Protein AF-A0A2U3Z545-F1 (afdb_monomer)

Organism: Leptonychotes weddellii (NCBI:txid9713)

Solvent-accessible surface area (backbone atoms only — not comparable to full-atom values): 13482 Å² total; per-residue (Å²): 144,85,80,91,81,86,82,81,81,75,95,79,59,74,74,65,52,58,67,65,60,62,60,38,39,64,56,67,71,56,41,69,75,54,50,91,41,61,67,72,79,42,71,45,77,52,63,46,79,41,74,38,61,70,37,89,92,64,88,41,71,42,34,42,41,58,55,50,51,31,44,69,79,24,61,88,38,61,77,50,29,51,54,43,51,49,57,73,78,39,51,61,67,54,31,37,53,25,37,46,52,90,70,80,58,96,84,62,74,87,84,48,51,63,60,64,62,66,58,52,48,41,53,52,52,46,50,27,64,56,35,79,84,58,49,66,69,60,54,43,52,50,37,34,47,51,14,51,49,29,34,53,51,54,54,60,70,66,56,66,70,67,72,62,66,65,71,62,59,74,74,62,68,74,68,71,77,77,77,83,89,81,85,91,85,88,80,88,81,88,80,87,81,87,85,80,88,82,88,84,83,83,84,82,90,78,89,81,90,131

pLDDT: mean 70.67, std 22.82, range [29.84, 96.94]

Nearest PDB structures (foldseek):
  8yzs-assembly2_B  TM=9.242E-01  e=3.872E-15  Homo sapiens
  7bv9-assembly1_A  TM=7.501E-01  e=2.479E-16  Homo sapiens
  8yzs-assembly3_C  TM=9.623E-01  e=7.288E-13  Homo sapiens
  8yzs-assembly4_D  TM=9.762E-01  e=1.358E-12  Homo sapiens
  4ix7-assembly1_B  TM=8.427E-01  e=7.059E-04  Drosophila melanogaster

Mean predicted aligned error: 17.72 Å

InterPro domains:
  IPR018379 BEN domain [PF10523] (81-138)
  IPR018379 BEN domain [PS51457] (57-154)
  IPR018379 BEN domain [SM01025] (79-154)
  IPR050457 Zinc finger and BTB domain-containing [PTHR46105] (6-153)

Structure (mmCIF, N/CA/C/O backbone):
data_AF-A0A2U3Z545-F1
#
_entry.id   AF-A0A2U3Z545-F1
#
loop_
_atom_site.group_PDB
_atom_site.id
_atom_site.type_symbol
_atom_site.label_atom_id
_atom_site.label_alt_id
_atom_site.label_comp_id
_atom_site.label_asym_id
_atom_site.label_entity_id
_atom_site.label_seq_id
_atom_site.pdbx_PDB_ins_code
_atom_site.Cartn_x
_atom_site.Cartn_y
_atom_site.Cartn_z
_atom_site.occupancy
_atom_site.B_iso_or_equiv
_atom_site.auth_seq_id
_atom_site.auth_comp_id
_atom_site.auth_asym_id
_atom_site.auth_atom_id
_atom_site.pdbx_PDB_model_num
ATOM 1 N N . LYS A 1 1 ? -15.310 -46.785 50.073 1.00 46.12 1 LYS A N 1
ATOM 2 C CA . LYS A 1 1 ? -14.343 -45.870 50.719 1.00 46.12 1 LYS A CA 1
ATOM 3 C C . LYS A 1 1 ? -13.028 -45.998 49.956 1.00 46.12 1 LYS A C 1
ATOM 5 O O . LYS A 1 1 ? -12.261 -46.899 50.251 1.00 46.12 1 LYS A O 1
ATOM 10 N N . VAL A 1 2 ? -12.853 -45.198 48.906 1.00 40.69 2 VAL A N 1
ATOM 11 C CA . VAL A 1 2 ? -11.572 -44.988 48.217 1.00 40.69 2 VAL A CA 1
ATOM 12 C C . VAL A 1 2 ? -11.509 -43.502 47.899 1.00 40.69 2 VAL A C 1
ATOM 14 O O . VAL A 1 2 ? -12.467 -42.928 47.384 1.00 40.69 2 VAL A O 1
ATOM 17 N N . GLU A 1 3 ? -10.439 -42.890 48.371 1.00 40.12 3 GLU A N 1
ATOM 18 C CA . GLU A 1 3 ? -10.209 -41.460 48.483 1.00 40.12 3 GLU A CA 1
ATOM 19 C C . GLU A 1 3 ? -9.101 -41.073 47.494 1.00 40.12 3 GLU A C 1
ATOM 21 O O . GLU A 1 3 ? -8.161 -41.840 47.302 1.00 40.12 3 GLU A O 1
ATOM 26 N N . ALA A 1 4 ? -9.247 -39.874 46.926 1.00 41.88 4 ALA A N 1
ATOM 27 C CA . ALA A 1 4 ? -8.233 -38.998 46.333 1.00 41.88 4 ALA A CA 1
ATOM 28 C C . ALA A 1 4 ? -7.475 -39.409 45.049 1.00 41.88 4 ALA A C 1
ATOM 30 O O . ALA A 1 4 ? -6.556 -40.221 45.068 1.00 41.88 4 ALA A O 1
ATOM 31 N N . LEU A 1 5 ? -7.706 -38.625 43.984 1.00 43.22 5 LEU A N 1
ATOM 32 C CA . LEU A 1 5 ? -6.647 -37.814 43.363 1.00 43.22 5 LEU A CA 1
ATOM 33 C C . LEU A 1 5 ? -7.270 -36.599 42.631 1.00 43.22 5 LEU A C 1
ATOM 35 O O . LEU A 1 5 ? -8.177 -36.797 41.823 1.00 43.22 5 LEU A O 1
ATOM 39 N N . PRO A 1 6 ? -6.845 -35.349 42.895 1.00 47.78 6 PRO A N 1
ATOM 40 C CA . PRO A 1 6 ? -7.279 -34.192 42.120 1.00 47.78 6 PRO A CA 1
ATOM 41 C C . PRO A 1 6 ? -6.449 -34.085 40.835 1.00 47.78 6 PRO A C 1
ATOM 43 O O . PRO A 1 6 ? -5.225 -33.968 40.877 1.00 47.78 6 PRO A O 1
ATOM 46 N N . GLU A 1 7 ? -7.126 -34.127 39.689 1.00 39.94 7 GLU A N 1
ATOM 47 C CA . GLU A 1 7 ? -6.520 -33.925 38.375 1.00 39.94 7 GLU A CA 1
ATOM 48 C C . GLU A 1 7 ? -5.989 -32.488 38.267 1.00 39.94 7 GLU A C 1
ATOM 50 O O . GLU A 1 7 ? -6.728 -31.508 38.391 1.00 39.94 7 GLU A O 1
ATOM 55 N N . GLN A 1 8 ? -4.671 -32.364 38.101 1.00 40.53 8 GLN A N 1
ATOM 56 C CA . GLN A 1 8 ? -4.006 -31.086 37.900 1.00 40.53 8 GLN A CA 1
ATOM 57 C C . GLN A 1 8 ? -4.488 -30.449 36.594 1.00 40.53 8 GLN A C 1
ATOM 59 O O . GLN A 1 8 ? -4.199 -30.928 35.499 1.00 40.53 8 GLN A O 1
ATOM 64 N N . VAL A 1 9 ? -5.190 -29.323 36.713 1.00 42.50 9 VAL A N 1
ATOM 65 C CA . VAL A 1 9 ? -5.543 -28.463 35.583 1.00 42.50 9 VAL A CA 1
ATOM 66 C C . VAL A 1 9 ? -4.262 -27.803 35.063 1.00 42.50 9 VAL A C 1
ATOM 68 O O . VAL A 1 9 ? -3.747 -26.856 35.659 1.00 42.50 9 VAL A O 1
ATOM 71 N N . ALA A 1 10 ? -3.735 -28.319 33.953 1.00 39.78 10 ALA A N 1
ATOM 72 C CA . ALA A 1 10 ? -2.617 -27.728 33.225 1.00 39.78 10 ALA A CA 1
ATOM 73 C C . ALA A 1 10 ? -2.959 -26.290 32.765 1.00 39.78 10 ALA A C 1
ATOM 75 O O . ALA A 1 10 ? -4.009 -26.075 32.148 1.00 39.78 10 ALA A O 1
ATOM 76 N N . PRO A 1 11 ? -2.101 -25.279 33.005 1.00 45.97 11 PRO A N 1
ATOM 77 C CA . PRO A 1 11 ? -2.342 -23.910 32.572 1.00 45.97 11 PRO A CA 1
ATOM 78 C C . PRO A 1 11 ? -1.762 -23.688 31.169 1.00 45.97 11 PRO A C 1
ATOM 80 O O . PRO A 1 11 ? -0.891 -22.849 30.972 1.00 45.97 11 PRO A O 1
ATOM 83 N N . GLU A 1 12 ? -2.244 -24.414 30.165 1.00 45.41 12 GLU A N 1
ATOM 84 C CA . GLU A 1 12 ? -1.790 -24.232 28.782 1.00 45.41 12 GLU A CA 1
ATOM 85 C C . GLU A 1 12 ? -2.979 -23.934 27.871 1.00 45.41 12 GLU A C 1
ATOM 87 O O . GLU A 1 12 ? -3.659 -24.839 27.409 1.00 45.41 12 GLU A O 1
ATOM 92 N N . SER A 1 13 ? -3.273 -22.647 27.635 1.00 48.72 13 SER A N 1
ATOM 93 C CA . SER A 1 13 ? -4.004 -22.190 26.424 1.00 48.72 13 SER A CA 1
ATOM 94 C C . SER A 1 13 ? -4.398 -20.710 26.422 1.00 48.72 13 SER A C 1
ATOM 96 O O . SER A 1 13 ? -4.753 -20.190 25.366 1.00 48.72 13 SER A O 1
ATOM 98 N N . ARG A 1 14 ? -4.312 -19.969 27.537 1.00 48.75 14 ARG A N 1
ATOM 99 C CA . ARG A 1 14 ? -4.784 -18.564 27.558 1.00 48.75 14 ARG A CA 1
ATOM 100 C C . ARG A 1 14 ? -3.974 -17.605 26.674 1.00 48.75 14 ARG A C 1
ATOM 102 O O . ARG A 1 14 ? -4.524 -16.613 26.204 1.00 48.75 14 ARG A O 1
ATOM 109 N N . ASN A 1 15 ? -2.708 -17.912 26.386 1.00 45.72 15 ASN A N 1
ATOM 110 C CA . ASN A 1 15 ? -1.851 -17.027 25.586 1.00 45.72 15 ASN A CA 1
ATOM 111 C C . ASN A 1 15 ? -2.061 -17.146 24.070 1.00 45.72 15 ASN A C 1
ATOM 113 O O . ASN A 1 15 ? -1.813 -16.190 23.342 1.00 45.72 15 ASN A O 1
ATOM 117 N N . ARG A 1 16 ? -2.547 -18.291 23.575 1.00 45.12 16 ARG A N 1
ATOM 118 C CA . ARG A 1 16 ? -2.755 -18.498 22.130 1.00 45.12 16 ARG A CA 1
ATOM 119 C C . ARG A 1 16 ? -4.092 -17.935 21.645 1.00 45.12 16 ARG A C 1
ATOM 121 O O . ARG A 1 16 ? -4.220 -17.574 20.480 1.00 45.12 16 ARG A O 1
ATOM 128 N N . ILE A 1 17 ? -5.065 -17.838 22.550 1.00 45.09 17 ILE A N 1
ATOM 129 C CA . ILE A 1 17 ? -6.406 -17.310 22.277 1.00 45.09 17 ILE A CA 1
ATOM 130 C C . ILE A 1 17 ? -6.371 -15.777 22.192 1.00 45.09 17 ILE A C 1
ATOM 132 O O . ILE A 1 17 ? -6.934 -15.222 21.254 1.00 45.09 17 ILE A O 1
ATOM 136 N N . ARG A 1 18 ? -5.611 -15.097 23.067 1.00 46.69 18 ARG A N 1
ATOM 137 C CA . ARG A 1 18 ? -5.457 -13.629 23.019 1.00 46.69 18 ARG A CA 1
ATOM 138 C C . ARG A 1 18 ? -4.869 -13.118 21.700 1.00 46.69 18 ARG A C 1
ATOM 140 O O . ARG A 1 18 ? -5.337 -12.115 21.193 1.00 46.69 18 ARG A O 1
ATOM 147 N N . VAL A 1 19 ? -3.905 -13.828 21.110 1.00 50.03 19 VAL A N 1
ATOM 148 C CA . VAL A 1 19 ? -3.283 -13.426 19.829 1.00 50.03 19 VAL A CA 1
ATOM 149 C C . VAL A 1 19 ? -4.215 -13.652 18.632 1.00 50.03 19 VAL A C 1
ATOM 151 O O . VAL A 1 19 ? -4.118 -12.955 17.629 1.00 50.03 19 VAL A O 1
ATOM 154 N N . ARG A 1 20 ? -5.124 -14.632 18.714 1.00 46.12 20 ARG A N 1
ATOM 155 C CA . ARG A 1 20 ? -6.048 -14.971 17.619 1.00 46.12 20 ARG A CA 1
ATOM 156 C C . ARG A 1 20 ? -7.302 -14.098 17.583 1.00 46.12 20 ARG A C 1
ATOM 158 O O . ARG A 1 20 ? -7.872 -13.928 16.512 1.00 46.12 20 ARG A O 1
ATOM 165 N N . GLN A 1 21 ? -7.712 -13.571 18.734 1.00 48.56 21 GLN A N 1
ATOM 166 C CA . GLN A 1 21 ? -8.858 -12.668 18.874 1.00 48.56 21 GLN A CA 1
ATOM 167 C C . GLN A 1 21 ? -8.513 -11.223 18.446 1.00 48.56 21 GLN A C 1
ATOM 169 O O . GLN A 1 21 ? -9.394 -10.462 18.068 1.00 48.56 21 GLN A O 1
ATOM 174 N N . ASP A 1 22 ? -7.219 -10.887 18.395 1.00 55.44 22 ASP A N 1
ATOM 175 C CA . ASP A 1 22 ? -6.644 -9.566 18.075 1.00 55.44 22 ASP A CA 1
ATOM 176 C C . ASP A 1 22 ? -6.628 -9.223 16.568 1.00 55.44 22 ASP A C 1
ATOM 178 O O . ASP A 1 22 ? -5.801 -8.456 16.084 1.00 55.44 22 ASP A O 1
ATOM 182 N N . LEU A 1 23 ? -7.503 -9.854 15.783 1.00 59.94 23 LEU A N 1
ATOM 183 C CA . LEU A 1 23 ? -7.658 -9.578 14.351 1.00 59.94 23 LEU A CA 1
ATOM 184 C C . LEU A 1 23 ? -9.082 -9.109 14.001 1.00 59.94 23 LEU A C 1
ATOM 186 O O . LEU A 1 23 ? -9.433 -8.953 12.830 1.00 59.94 23 LEU A O 1
ATOM 190 N N . ALA A 1 24 ? -9.929 -8.910 15.010 1.00 61.59 24 ALA A N 1
ATOM 191 C CA . ALA A 1 24 ? -11.289 -8.452 14.802 1.00 61.59 24 ALA A CA 1
ATOM 192 C C . ALA A 1 24 ? -11.363 -6.932 14.618 1.00 61.59 24 ALA A C 1
ATOM 194 O O . ALA A 1 24 ? -12.223 -6.487 13.876 1.00 61.59 24 ALA A O 1
ATOM 195 N N . SER A 1 25 ? -10.436 -6.137 15.151 1.00 73.38 25 SER A N 1
ATOM 196 C CA . SER A 1 25 ? -10.348 -4.679 14.955 1.00 73.38 25 SER A CA 1
ATOM 197 C C . SER A 1 25 ? -8.907 -4.196 15.156 1.00 73.38 25 SER A C 1
ATOM 199 O O . SER A 1 25 ? -8.052 -4.945 15.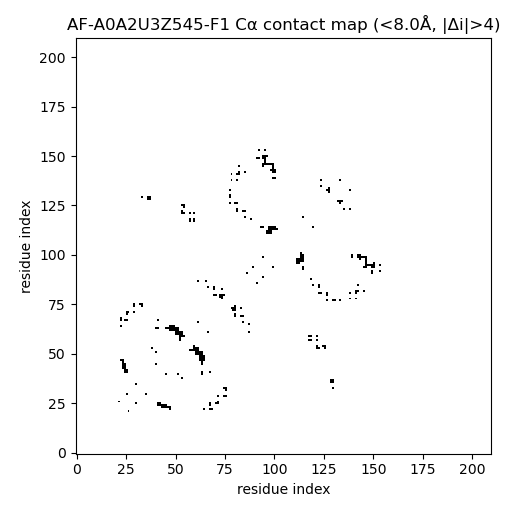633 1.00 73.38 25 SER A O 1
ATOM 201 N N . LEU A 1 26 ? -8.596 -2.960 14.749 1.00 77.69 26 LEU A N 1
ATOM 202 C CA . LEU A 1 26 ? -7.278 -2.383 15.032 1.00 77.69 26 LEU A CA 1
ATOM 203 C C . LEU A 1 26 ? -7.070 -2.205 16.551 1.00 77.69 26 LEU A C 1
ATOM 205 O O . LEU A 1 26 ? -7.988 -1.751 17.234 1.00 77.69 26 LEU A O 1
ATOM 209 N N . PRO A 1 27 ? -5.862 -2.469 17.089 1.00 81.88 27 PRO A N 1
ATOM 210 C CA . PRO A 1 27 ? -5.579 -2.247 18.505 1.00 81.88 27 PRO A CA 1
ATOM 211 C C . PRO A 1 27 ? -5.847 -0.796 18.926 1.00 81.88 27 PRO A C 1
ATOM 213 O O . PRO A 1 27 ? -5.382 0.134 18.264 1.00 81.88 27 PRO A O 1
ATOM 216 N N . ALA A 1 28 ? -6.531 -0.592 20.056 1.00 81.69 28 ALA A N 1
ATOM 217 C CA . ALA A 1 28 ? -6.919 0.739 20.544 1.00 81.69 28 ALA A CA 1
ATOM 218 C C . ALA A 1 28 ? -5.726 1.698 20.719 1.00 81.69 28 ALA A C 1
ATOM 220 O O . ALA A 1 28 ? -5.821 2.879 20.394 1.00 81.69 28 ALA A O 1
ATOM 221 N N . GLU A 1 29 ? -4.574 1.181 21.152 1.00 83.62 29 GLU A N 1
ATOM 222 C CA . GLU A 1 29 ? -3.333 1.957 21.270 1.00 83.62 29 GLU A CA 1
ATOM 223 C C . GLU A 1 29 ? -2.865 2.494 19.910 1.00 83.62 29 GLU A C 1
ATOM 225 O O . GLU A 1 29 ? -2.475 3.652 19.769 1.00 83.62 29 GLU A O 1
ATOM 230 N N . LEU A 1 30 ? -2.967 1.662 18.872 1.00 83.62 30 LEU A N 1
ATOM 231 C CA . LEU A 1 30 ? -2.619 2.057 17.517 1.00 83.62 30 LEU A CA 1
ATOM 232 C C . LEU A 1 30 ? -3.640 3.061 16.966 1.00 83.62 30 LEU A C 1
ATOM 234 O O . LEU A 1 30 ? -3.237 4.042 16.345 1.00 83.62 30 LEU A O 1
ATOM 238 N N . ILE A 1 31 ? -4.933 2.865 17.246 1.00 85.38 31 ILE A N 1
ATOM 239 C CA . ILE A 1 31 ? -6.002 3.813 16.896 1.00 85.38 31 ILE A CA 1
ATOM 240 C C . ILE A 1 31 ? -5.739 5.184 17.529 1.00 85.38 31 ILE A C 1
ATOM 242 O O . ILE A 1 31 ? -5.813 6.187 16.827 1.00 85.38 31 ILE A O 1
ATOM 246 N N . ASN A 1 32 ? -5.357 5.252 18.805 1.00 85.81 32 ASN A N 1
ATOM 247 C CA . ASN A 1 32 ? -5.049 6.520 19.475 1.00 85.81 32 ASN A CA 1
ATOM 248 C C . ASN A 1 32 ? -3.869 7.258 18.822 1.00 85.81 32 ASN A C 1
ATOM 250 O O . ASN A 1 32 ? -3.889 8.481 18.700 1.00 85.81 32 ASN A O 1
ATOM 254 N N . GLN A 1 33 ? -2.854 6.526 18.358 1.00 84.56 33 GLN A N 1
ATOM 255 C CA . GLN A 1 33 ? -1.670 7.115 17.725 1.00 84.56 33 GLN A CA 1
ATOM 256 C C . GLN A 1 33 ? -1.905 7.521 16.261 1.00 84.56 33 GLN A C 1
ATOM 258 O O . GLN A 1 33 ? -1.365 8.523 15.779 1.00 84.56 33 GLN A O 1
ATOM 263 N N . ILE A 1 34 ? -2.680 6.734 15.513 1.00 84.44 34 ILE A N 1
ATOM 264 C CA . ILE A 1 34 ? -2.948 6.995 14.093 1.00 84.44 34 ILE A CA 1
ATOM 265 C C . ILE A 1 34 ? -4.206 7.847 13.882 1.00 84.44 34 ILE A C 1
ATOM 267 O O . ILE A 1 34 ? -4.334 8.447 12.820 1.00 84.44 34 ILE A O 1
ATOM 271 N N . GLY A 1 35 ? -5.111 7.927 14.854 1.00 82.81 35 GLY A N 1
ATOM 272 C CA . GLY A 1 35 ? -6.431 8.541 14.729 1.00 82.81 35 GLY A CA 1
ATOM 273 C C . GLY A 1 35 ? -7.313 7.870 13.668 1.00 82.81 35 GLY A C 1
ATOM 274 O O . GLY A 1 35 ? -7.127 6.705 13.313 1.00 82.81 35 GLY A O 1
ATOM 275 N N . ASN A 1 36 ? -8.231 8.646 13.087 1.00 83.00 36 ASN A N 1
ATOM 276 C CA . ASN A 1 36 ? -9.161 8.217 12.029 1.00 83.00 36 ASN A CA 1
ATOM 277 C C . ASN A 1 36 ? -8.535 8.216 10.618 1.00 83.00 36 ASN A C 1
ATOM 279 O O . ASN A 1 36 ? -9.193 8.533 9.632 1.00 83.00 36 ASN A O 1
ATOM 283 N N . ARG A 1 37 ? -7.233 7.920 10.516 1.00 84.19 37 ARG A N 1
ATOM 284 C CA . ARG A 1 37 ? -6.471 7.975 9.253 1.00 84.19 37 ARG A CA 1
ATOM 285 C C . ARG A 1 37 ? -6.425 6.648 8.491 1.00 84.19 37 ARG A C 1
ATOM 287 O O . ARG A 1 37 ? -5.759 6.553 7.461 1.00 84.19 37 ARG A O 1
ATOM 294 N N . CYS A 1 38 ? -7.077 5.611 9.008 1.00 86.44 38 CYS A N 1
ATOM 295 C CA . CYS A 1 38 ? -7.167 4.310 8.356 1.00 86.44 38 CYS A CA 1
ATOM 296 C C . CYS A 1 38 ? -8.512 4.120 7.655 1.00 86.44 38 CYS A C 1
ATOM 298 O O . CYS A 1 38 ? -9.436 4.914 7.814 1.00 86.44 38 CYS A O 1
ATOM 300 N N . HIS A 1 39 ? -8.619 3.040 6.880 1.00 87.50 39 HIS A N 1
ATOM 301 C CA . HIS A 1 39 ? -9.882 2.645 6.271 1.00 87.50 39 HIS A CA 1
ATOM 302 C C . HIS A 1 39 ? -10.967 2.466 7.356 1.00 87.50 39 HIS A C 1
ATOM 304 O O . HIS A 1 39 ? -10.722 1.738 8.321 1.00 87.50 39 HIS A O 1
ATOM 310 N N . PRO A 1 40 ? -12.167 3.059 7.205 1.00 86.56 40 PRO A N 1
ATOM 311 C CA . PRO A 1 40 ? -13.181 3.110 8.264 1.00 86.56 40 PRO A CA 1
ATOM 312 C C . PRO A 1 40 ? -13.602 1.720 8.762 1.00 86.56 40 PRO A C 1
ATOM 314 O O . PRO A 1 40 ? -13.686 1.490 9.961 1.00 86.56 40 PRO A O 1
ATOM 317 N N . LYS A 1 41 ? -13.725 0.741 7.854 1.00 85.06 41 LYS A N 1
ATOM 318 C CA . LYS A 1 41 ? -14.051 -0.662 8.191 1.00 85.06 41 LYS A CA 1
ATOM 319 C C . LYS A 1 41 ? -13.006 -1.412 9.045 1.00 85.06 41 LYS A C 1
ATOM 321 O O . LYS A 1 41 ? -13.177 -2.597 9.325 1.00 85.06 41 LYS A O 1
ATOM 326 N N . LEU A 1 42 ? -11.897 -0.769 9.415 1.00 85.44 42 LEU A N 1
ATOM 327 C CA . LEU A 1 42 ? -10.906 -1.340 10.332 1.00 85.44 42 LEU A CA 1
ATOM 328 C C . LEU A 1 42 ? -11.170 -0.998 11.805 1.00 85.44 42 LEU A C 1
ATOM 330 O O . LEU A 1 42 ? -10.535 -1.602 12.672 1.00 85.44 42 LEU A O 1
ATOM 334 N N . TYR A 1 43 ? -12.062 -0.043 12.084 1.00 84.44 43 TYR A N 1
ATOM 335 C CA . TYR A 1 43 ? -12.430 0.338 13.451 1.00 84.44 43 TYR A CA 1
ATOM 336 C C . TYR A 1 43 ? -13.526 -0.568 14.024 1.00 84.44 43 TYR A C 1
ATOM 338 O O . TYR A 1 43 ? -13.466 -0.920 15.198 1.00 84.44 43 TYR A O 1
ATOM 346 N N . ASP A 1 44 ? -14.472 -0.996 13.190 1.00 84.44 44 ASP A N 1
ATOM 347 C CA . ASP A 1 44 ? -15.537 -1.926 13.573 1.00 84.44 44 ASP A CA 1
ATOM 348 C C . ASP A 1 44 ? -15.074 -3.382 13.517 1.00 84.44 44 ASP A C 1
ATOM 350 O O . ASP A 1 44 ? -14.245 -3.728 12.673 1.00 84.44 44 ASP A O 1
ATOM 354 N N . GLU A 1 45 ? -15.635 -4.254 14.362 1.00 80.81 45 GLU A N 1
ATOM 355 C CA . GLU A 1 45 ? -15.437 -5.700 14.225 1.00 80.81 45 GLU A CA 1
ATOM 356 C C . GLU A 1 45 ? -16.088 -6.225 12.939 1.00 80.81 45 GLU A C 1
ATOM 358 O O . GLU A 1 45 ? -17.249 -5.945 12.647 1.00 80.81 45 GLU A O 1
ATOM 363 N N . GLY A 1 46 ? -15.335 -6.996 12.153 1.00 83.12 46 GLY A N 1
ATOM 364 C CA . GLY A 1 46 ? -15.797 -7.509 10.862 1.00 83.12 46 GLY A CA 1
ATOM 365 C C . GLY A 1 46 ? -15.051 -8.763 10.424 1.00 83.12 46 GLY A C 1
ATOM 366 O O . GLY A 1 46 ? -13.974 -9.070 10.945 1.00 83.12 46 GLY A O 1
ATOM 367 N N . ASP A 1 47 ? -15.610 -9.480 9.446 1.00 88.12 47 ASP A N 1
ATOM 368 C CA . ASP A 1 47 ? -15.036 -10.732 8.944 1.00 88.12 47 ASP A CA 1
ATOM 369 C C . ASP A 1 47 ? -13.614 -10.499 8.389 1.00 88.12 47 ASP A C 1
ATOM 371 O O . ASP A 1 47 ? -13.429 -9.664 7.498 1.00 88.12 47 ASP A O 1
ATOM 375 N N . PRO A 1 48 ? -12.582 -11.221 8.871 1.00 88.69 48 PRO A N 1
ATOM 376 C CA . PRO A 1 48 ? -11.223 -11.110 8.339 1.00 88.69 48 PRO A CA 1
ATOM 377 C C . PRO A 1 48 ? -11.132 -11.373 6.828 1.00 88.69 48 PRO A C 1
ATOM 379 O O . PRO A 1 48 ? -10.221 -10.847 6.178 1.00 88.69 48 PRO A O 1
ATOM 382 N N . SER A 1 49 ? -12.056 -12.162 6.270 1.00 90.56 49 SER A N 1
ATOM 383 C CA . SER A 1 49 ? -12.083 -12.512 4.844 1.00 90.56 49 SER A CA 1
ATOM 384 C C . SER A 1 49 ? -12.786 -11.468 3.971 1.00 90.56 49 SER A C 1
ATOM 386 O O . SER A 1 49 ? -12.714 -11.558 2.741 1.00 90.56 49 SER A O 1
ATOM 388 N N . GLU A 1 50 ? -13.427 -10.463 4.575 1.00 92.75 50 GLU A N 1
ATOM 389 C CA . GLU A 1 50 ? -14.138 -9.410 3.856 1.00 92.75 50 GLU A CA 1
ATOM 390 C C . GLU A 1 50 ? -13.188 -8.684 2.895 1.00 92.75 50 GLU A C 1
ATOM 392 O O . GLU A 1 50 ? -12.110 -8.219 3.279 1.00 92.75 50 GLU A O 1
ATOM 397 N N . LYS A 1 51 ? -13.582 -8.576 1.622 1.00 93.88 51 LYS A N 1
ATOM 398 C CA . LYS A 1 51 ? -12.834 -7.815 0.618 1.00 93.88 51 LYS A CA 1
ATOM 399 C C . LYS A 1 51 ? -13.204 -6.342 0.721 1.00 93.88 51 LYS A C 1
ATOM 401 O O . LYS A 1 51 ? -14.304 -5.942 0.351 1.00 93.88 51 LYS A O 1
ATOM 406 N N . LEU A 1 52 ? -12.257 -5.544 1.191 1.00 93.75 52 LEU A N 1
ATOM 407 C CA . LEU A 1 52 ? -12.368 -4.099 1.296 1.00 93.75 52 LEU A CA 1
ATOM 408 C C . LEU A 1 52 ? -11.784 -3.449 0.050 1.00 93.75 52 LEU A C 1
ATOM 410 O O . LEU A 1 52 ? -10.722 -3.849 -0.428 1.00 93.75 52 LEU A O 1
ATOM 414 N N . GLU A 1 53 ? -12.455 -2.428 -0.464 1.00 94.69 53 GLU A N 1
ATOM 415 C CA . GLU A 1 53 ? -11.861 -1.569 -1.477 1.00 94.69 53 GLU A CA 1
ATOM 416 C C . GLU A 1 53 ? -10.840 -0.650 -0.795 1.00 94.69 53 GLU A C 1
ATOM 418 O O . GLU A 1 53 ? -11.194 0.111 0.099 1.00 94.69 53 GLU A O 1
ATOM 423 N N . LEU A 1 54 ? -9.563 -0.730 -1.181 1.00 93.69 54 LEU A N 1
ATOM 424 C CA . LEU A 1 54 ? -8.488 0.013 -0.512 1.00 93.69 54 LEU A CA 1
ATOM 425 C C . LEU A 1 54 ? -8.745 1.526 -0.547 1.00 93.69 54 LEU A C 1
ATOM 427 O O . LEU A 1 54 ? -8.506 2.227 0.436 1.00 93.69 54 LEU A O 1
ATOM 431 N N . VAL A 1 55 ? -9.219 2.013 -1.693 1.00 91.88 55 VAL A N 1
ATOM 432 C CA . VAL A 1 55 ? -9.627 3.398 -1.918 1.00 91.88 55 VAL A CA 1
ATOM 433 C C . VAL A 1 55 ? -10.915 3.369 -2.725 1.00 91.88 55 VAL A C 1
ATOM 435 O O . VAL A 1 55 ? -10.936 2.788 -3.810 1.00 91.88 55 VAL A O 1
ATOM 438 N N . THR A 1 56 ? -11.959 4.015 -2.216 1.00 88.62 56 THR A N 1
ATOM 439 C CA . THR A 1 56 ? -13.273 4.098 -2.865 1.00 88.62 56 THR A CA 1
ATOM 440 C C . THR A 1 56 ? -13.161 4.576 -4.316 1.00 88.62 56 THR A C 1
ATOM 442 O O . THR A 1 56 ? -12.601 5.644 -4.568 1.00 88.62 56 THR A O 1
ATOM 445 N N . GLY A 1 57 ? -13.703 3.807 -5.262 1.00 87.88 57 GLY A N 1
ATOM 446 C CA . GLY A 1 57 ? -13.721 4.129 -6.693 1.00 87.88 57 GLY A CA 1
ATOM 447 C C . GLY A 1 57 ? -12.485 3.683 -7.487 1.00 87.88 57 GLY A C 1
ATOM 448 O O . GLY A 1 57 ? -12.372 4.011 -8.667 1.00 87.88 57 GLY A O 1
ATOM 449 N N . THR A 1 58 ? -11.559 2.931 -6.886 1.00 89.06 58 THR A N 1
ATOM 450 C CA . THR A 1 58 ? -10.369 2.399 -7.581 1.00 89.06 58 THR A CA 1
ATOM 451 C C . THR A 1 58 ? -10.529 0.952 -8.049 1.00 89.06 58 THR A C 1
ATOM 453 O O . THR A 1 58 ? -9.740 0.495 -8.880 1.00 89.06 58 THR A O 1
ATOM 456 N N . ASN A 1 59 ? -11.542 0.228 -7.557 1.00 92.06 59 ASN A N 1
ATOM 457 C CA . ASN A 1 59 ? -11.755 -1.206 -7.778 1.00 92.06 59 ASN A CA 1
ATOM 458 C C . ASN A 1 59 ? -10.528 -2.065 -7.403 1.00 92.06 59 ASN A C 1
ATOM 460 O O . ASN A 1 59 ? -10.276 -3.112 -8.004 1.00 92.06 59 ASN A O 1
ATOM 464 N N . VAL A 1 60 ? -9.731 -1.604 -6.433 1.00 94.69 60 VAL A N 1
ATOM 465 C CA . VAL A 1 60 ? -8.571 -2.323 -5.892 1.00 94.69 60 VAL A CA 1
ATOM 466 C C . VAL A 1 60 ? -8.960 -2.901 -4.541 1.00 94.69 60 VAL A C 1
ATOM 468 O O . VAL A 1 60 ? -9.197 -2.158 -3.592 1.00 94.69 60 VAL A O 1
ATOM 471 N N . TYR A 1 61 ? -9.011 -4.228 -4.449 1.00 94.81 61 TYR A N 1
ATOM 472 C CA . TYR A 1 61 ? -9.509 -4.922 -3.264 1.00 94.81 61 TYR A CA 1
ATOM 473 C C . TYR A 1 61 ? -8.388 -5.574 -2.460 1.00 94.81 61 TYR A C 1
ATOM 475 O O . TYR A 1 61 ? -7.491 -6.199 -3.020 1.00 94.81 61 TYR A O 1
ATOM 483 N N . ILE A 1 62 ? -8.487 -5.482 -1.139 1.00 95.19 62 ILE A N 1
ATOM 484 C CA . ILE A 1 62 ? -7.619 -6.143 -0.165 1.00 95.19 62 ILE A CA 1
ATOM 485 C C . ILE A 1 62 ? -8.493 -6.771 0.918 1.00 95.19 62 ILE A C 1
ATOM 487 O O . ILE A 1 62 ? -9.533 -6.222 1.273 1.00 95.19 62 ILE A O 1
ATOM 491 N N . THR A 1 63 ? -8.110 -7.930 1.449 1.00 94.88 63 THR A N 1
ATOM 492 C CA . THR A 1 63 ? -8.879 -8.503 2.564 1.00 94.88 63 THR A CA 1
ATOM 493 C C . THR A 1 63 ? -8.703 -7.664 3.826 1.00 94.88 63 THR A C 1
ATOM 495 O O . THR A 1 63 ? -7.630 -7.097 4.069 1.00 94.88 63 THR A O 1
ATOM 498 N N . ARG A 1 64 ? -9.742 -7.616 4.660 1.00 92.56 64 ARG A N 1
ATOM 499 C CA . ARG A 1 64 ? -9.726 -6.930 5.952 1.00 92.56 64 ARG A CA 1
ATOM 500 C C . ARG A 1 64 ? -8.539 -7.378 6.803 1.00 92.56 64 ARG A C 1
ATOM 502 O O . ARG A 1 64 ? -7.777 -6.538 7.284 1.00 92.56 64 A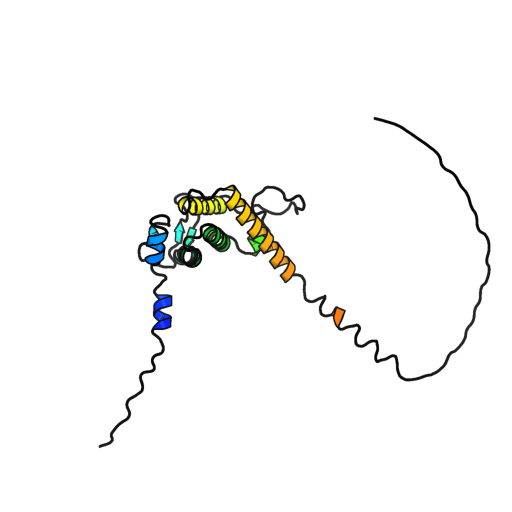RG A O 1
ATOM 509 N N . ALA A 1 65 ? -8.304 -8.689 6.881 1.00 92.19 65 ALA A N 1
ATOM 510 C CA . ALA A 1 65 ? -7.159 -9.251 7.590 1.00 92.19 65 ALA A CA 1
ATOM 511 C C . ALA A 1 65 ? -5.810 -8.791 7.021 1.00 92.19 65 ALA A C 1
ATOM 513 O O . ALA A 1 65 ? -4.914 -8.453 7.792 1.00 92.19 65 ALA A O 1
ATOM 514 N N . GLN A 1 66 ? -5.625 -8.765 5.695 1.00 94.56 66 GLN A N 1
ATOM 515 C CA . GLN A 1 66 ? -4.371 -8.294 5.088 1.00 94.56 66 GLN A CA 1
ATOM 516 C C . GLN A 1 66 ? -4.120 -6.814 5.385 1.00 94.56 66 GLN A C 1
ATOM 518 O O . GLN A 1 66 ? -3.004 -6.439 5.755 1.00 94.56 66 GLN A O 1
ATOM 523 N N . LEU A 1 67 ? -5.150 -5.976 5.250 1.00 94.06 67 LEU A N 1
ATOM 524 C CA . LEU A 1 67 ? -5.028 -4.538 5.464 1.00 94.06 67 LEU A CA 1
ATOM 525 C C . LEU A 1 67 ? -4.716 -4.214 6.928 1.00 94.06 67 LEU A C 1
ATOM 527 O O . LEU A 1 67 ? -3.793 -3.456 7.223 1.00 94.06 67 LEU A O 1
ATOM 531 N N . MET A 1 68 ? -5.435 -4.834 7.854 1.00 92.38 68 MET A N 1
ATOM 532 C CA . MET A 1 68 ? -5.192 -4.672 9.281 1.00 92.38 68 MET A CA 1
ATOM 533 C C . MET A 1 68 ? -3.820 -5.217 9.684 1.00 92.38 68 MET A C 1
ATOM 535 O O . MET A 1 68 ? -3.078 -4.525 10.380 1.00 92.38 68 MET A O 1
ATOM 539 N N . ASN A 1 69 ? -3.408 -6.377 9.155 1.00 92.88 69 ASN A N 1
ATOM 540 C CA . ASN A 1 69 ? -2.047 -6.868 9.345 1.00 92.88 69 ASN A CA 1
ATOM 541 C C . ASN A 1 69 ? -1.027 -5.817 8.922 1.00 92.88 69 ASN A C 1
ATOM 543 O O . ASN A 1 69 ? -0.104 -5.570 9.696 1.00 92.88 69 ASN A O 1
ATOM 547 N N . CYS A 1 70 ? -1.202 -5.172 7.757 1.00 94.81 70 CYS A N 1
ATOM 548 C CA . CYS A 1 70 ? -0.319 -4.110 7.262 1.00 94.81 70 CYS A CA 1
ATOM 549 C C . CYS A 1 70 ? -0.167 -2.956 8.259 1.00 94.81 70 CYS A C 1
ATOM 551 O O . CYS A 1 70 ? 0.966 -2.521 8.490 1.00 94.81 70 CYS A O 1
ATOM 553 N N . HIS A 1 71 ? -1.259 -2.522 8.890 1.00 92.81 71 HIS A N 1
ATOM 554 C CA . HIS A 1 71 ? -1.238 -1.488 9.929 1.00 92.81 71 HIS A CA 1
ATOM 555 C C . HIS A 1 71 ? -0.555 -1.945 11.207 1.00 92.81 71 HIS A C 1
ATOM 557 O O . HIS A 1 71 ? 0.333 -1.245 11.683 1.00 92.81 71 HIS A O 1
ATOM 563 N N . VAL A 1 72 ? -0.873 -3.137 11.714 1.00 90.81 72 VAL A N 1
ATOM 564 C CA . VAL A 1 72 ? -0.358 -3.626 13.005 1.00 90.81 72 VAL A CA 1
ATOM 565 C C . VAL A 1 72 ? 1.171 -3.633 13.050 1.00 90.81 72 VAL A C 1
ATOM 567 O O . VAL A 1 72 ? 1.771 -3.101 13.976 1.00 90.81 72 VAL A O 1
ATOM 570 N N . SER A 1 73 ? 1.840 -4.157 12.021 1.00 91.50 73 SER A N 1
ATOM 571 C CA . SER A 1 73 ? 3.321 -4.141 11.990 1.00 91.50 73 SER A CA 1
ATOM 572 C C . SER A 1 73 ? 3.931 -2.855 11.413 1.00 91.50 73 SER A C 1
ATOM 574 O O . SER A 1 73 ? 5.128 -2.614 11.604 1.00 91.50 73 SER A O 1
ATOM 576 N N . ALA A 1 74 ? 3.153 -1.996 10.744 1.00 93.06 74 ALA A N 1
ATOM 577 C CA . ALA A 1 74 ? 3.632 -0.661 10.384 1.00 93.06 74 ALA A CA 1
ATOM 578 C C . ALA A 1 74 ? 3.656 0.267 11.608 1.00 93.06 74 ALA A C 1
ATOM 580 O O . ALA A 1 74 ? 4.651 0.968 11.827 1.00 93.06 74 ALA A O 1
ATOM 581 N N . GLY A 1 75 ? 2.602 0.234 12.421 1.00 89.94 75 GLY A N 1
ATOM 582 C CA . GLY A 1 75 ? 2.357 1.207 13.472 1.00 89.94 75 GLY A CA 1
ATOM 583 C C . GLY A 1 75 ? 2.113 2.596 12.875 1.00 89.94 75 GLY A C 1
ATOM 584 O O . GLY A 1 75 ? 1.466 2.747 11.843 1.00 89.94 75 GLY A O 1
ATOM 585 N N . THR A 1 76 ? 2.747 3.615 13.450 1.00 90.69 76 THR A N 1
ATOM 586 C CA . THR A 1 76 ? 2.764 4.996 12.926 1.00 90.69 76 THR A CA 1
ATOM 587 C C . THR A 1 76 ? 3.734 5.202 11.748 1.00 90.69 76 THR A C 1
ATOM 589 O O . THR A 1 76 ? 3.838 6.295 11.186 1.00 90.69 76 THR A O 1
ATOM 592 N N . ARG A 1 77 ? 4.473 4.160 11.336 1.00 93.69 77 ARG A N 1
ATOM 593 C CA . ARG A 1 77 ? 5.555 4.261 10.342 1.00 93.69 77 ARG A CA 1
ATOM 594 C C . ARG A 1 77 ? 5.026 4.101 8.914 1.00 93.69 77 ARG A C 1
ATOM 596 O O . ARG A 1 77 ? 5.031 3.006 8.348 1.00 93.69 77 ARG A O 1
ATOM 603 N N . HIS A 1 78 ? 4.675 5.217 8.279 1.00 94.19 78 HIS A N 1
ATOM 604 C CA . HIS A 1 78 ? 4.142 5.260 6.907 1.00 94.19 78 HIS A CA 1
ATOM 605 C C . HIS A 1 78 ? 5.052 4.596 5.845 1.00 94.19 78 HIS A C 1
ATOM 607 O O . HIS A 1 78 ? 4.558 3.935 4.932 1.00 94.19 78 HIS A O 1
ATOM 613 N N . LYS A 1 79 ? 6.388 4.663 5.985 1.00 96.00 79 LYS A N 1
ATOM 614 C CA . LYS A 1 79 ? 7.328 3.982 5.061 1.00 96.00 79 LYS A CA 1
ATOM 615 C C . LYS A 1 79 ? 7.281 2.454 5.162 1.00 96.00 79 LYS A C 1
ATOM 617 O O . LYS A 1 79 ? 7.608 1.762 4.199 1.00 96.00 79 LYS A O 1
ATOM 622 N N . VAL A 1 80 ? 6.932 1.914 6.330 1.00 96.12 80 VAL A N 1
ATOM 623 C CA . VAL A 1 80 ? 6.733 0.469 6.516 1.00 96.12 80 VAL A CA 1
ATOM 624 C C . VAL A 1 80 ? 5.378 0.074 5.940 1.00 96.12 80 VAL A C 1
ATOM 626 O O . VAL A 1 80 ? 5.310 -0.907 5.204 1.00 96.12 80 VAL A O 1
ATOM 629 N N . LEU A 1 81 ? 4.338 0.875 6.194 1.00 96.06 81 LEU A N 1
ATOM 630 C CA . LEU A 1 81 ? 2.996 0.660 5.651 1.00 96.06 81 LEU A CA 1
ATOM 631 C C . LEU A 1 81 ? 3.019 0.506 4.124 1.00 96.06 81 LEU A C 1
ATOM 633 O O . LEU A 1 81 ? 2.521 -0.494 3.612 1.00 96.06 81 LEU A O 1
ATOM 637 N N . LEU A 1 82 ? 3.687 1.422 3.410 1.00 96.94 82 LEU A N 1
ATOM 638 C CA . LEU A 1 82 ? 3.814 1.349 1.950 1.00 96.94 82 LEU A CA 1
ATOM 639 C C . LEU A 1 82 ? 4.449 0.034 1.485 1.00 96.94 82 LEU A C 1
ATOM 641 O O . LEU A 1 82 ? 3.931 -0.617 0.580 1.00 96.94 82 LEU A O 1
ATOM 645 N N . ARG A 1 83 ? 5.549 -0.394 2.120 1.00 96.88 83 ARG A N 1
ATOM 646 C CA . ARG A 1 83 ? 6.220 -1.649 1.745 1.00 96.88 83 ARG A CA 1
ATOM 647 C C . ARG A 1 83 ? 5.313 -2.861 1.920 1.00 96.88 83 ARG A C 1
ATOM 649 O O . ARG A 1 83 ? 5.353 -3.780 1.108 1.00 96.88 83 ARG A O 1
ATOM 656 N N . ARG A 1 84 ? 4.501 -2.873 2.975 1.00 96.69 84 ARG A N 1
ATOM 657 C CA . ARG A 1 84 ? 3.609 -3.997 3.282 1.00 96.69 84 ARG A CA 1
ATOM 658 C C . ARG A 1 84 ? 2.392 -4.041 2.374 1.00 96.69 84 ARG A C 1
ATOM 660 O O . ARG A 1 84 ? 2.029 -5.123 1.923 1.00 96.69 84 ARG A O 1
ATOM 667 N N . LEU A 1 85 ? 1.830 -2.881 2.040 1.00 96.62 85 LEU A N 1
ATOM 668 C CA . LEU A 1 85 ? 0.767 -2.786 1.045 1.00 96.62 85 LEU A CA 1
ATOM 669 C C . LEU A 1 85 ? 1.269 -3.257 -0.323 1.00 96.62 85 LEU A C 1
ATOM 671 O O . LEU A 1 85 ? 0.668 -4.148 -0.911 1.00 96.62 85 LEU A O 1
ATOM 675 N N . LEU A 1 86 ? 2.424 -2.766 -0.786 1.00 95.50 86 LEU A N 1
ATOM 676 C CA . LEU A 1 86 ? 3.013 -3.218 -2.051 1.00 95.50 86 LEU A CA 1
ATOM 677 C C . LEU A 1 86 ? 3.271 -4.731 -2.071 1.00 95.50 86 LEU A C 1
ATOM 679 O O . LEU A 1 86 ? 2.993 -5.371 -3.076 1.00 95.50 86 LEU A O 1
ATOM 683 N N . ALA A 1 87 ? 3.744 -5.313 -0.967 1.00 95.25 87 ALA A N 1
ATOM 684 C CA . ALA A 1 87 ? 3.947 -6.759 -0.856 1.00 95.25 87 ALA A CA 1
ATOM 685 C C . ALA A 1 87 ? 2.640 -7.573 -0.781 1.00 95.25 87 ALA A C 1
ATOM 687 O O . ALA A 1 87 ? 2.671 -8.775 -1.018 1.00 95.25 87 ALA A O 1
ATOM 688 N N . SER A 1 88 ? 1.511 -6.940 -0.447 1.00 95.19 88 SER A N 1
ATOM 689 C CA . SER A 1 88 ? 0.193 -7.592 -0.423 1.00 95.19 88 SER A CA 1
ATOM 690 C C . SER A 1 88 ? -0.449 -7.652 -1.811 1.00 95.19 88 SER A C 1
ATOM 692 O O . SER A 1 88 ? -1.237 -8.554 -2.074 1.00 95.19 88 SER A O 1
ATOM 694 N N . PHE A 1 89 ? -0.111 -6.706 -2.694 1.00 94.19 89 PHE A N 1
ATOM 695 C CA . PHE A 1 89 ? -0.629 -6.645 -4.065 1.00 94.19 89 PHE A CA 1
ATOM 696 C C . PHE A 1 89 ? 0.330 -7.200 -5.121 1.00 94.19 89 PHE A C 1
ATOM 698 O O . PHE A 1 89 ? -0.113 -7.662 -6.170 1.00 94.19 89 PHE A O 1
ATOM 705 N N . PHE A 1 90 ? 1.641 -7.125 -4.880 1.00 93.31 90 PHE A N 1
ATOM 706 C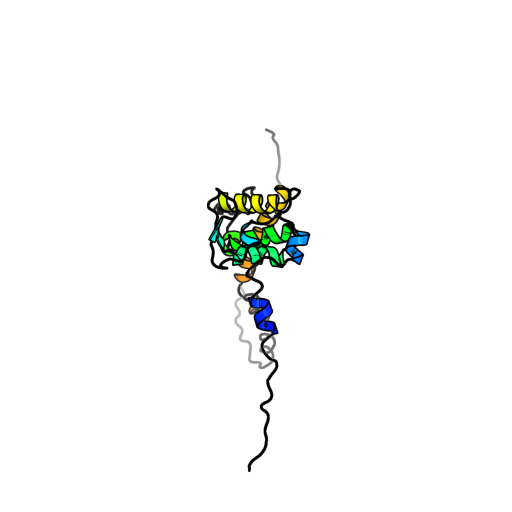 CA . PHE A 1 90 ? 2.658 -7.539 -5.836 1.00 93.31 90 PHE A CA 1
ATOM 707 C C . PHE A 1 90 ? 3.551 -8.621 -5.245 1.00 93.31 90 PHE A C 1
ATOM 709 O O . PHE A 1 90 ? 4.367 -8.370 -4.353 1.00 93.31 90 PHE A O 1
ATOM 716 N N . ASP A 1 91 ? 3.462 -9.813 -5.826 1.00 91.81 91 ASP A N 1
ATOM 717 C CA . ASP A 1 91 ? 4.365 -10.902 -5.494 1.00 91.81 91 ASP A CA 1
ATOM 718 C C . ASP A 1 91 ? 5.817 -10.549 -5.800 1.00 91.81 91 ASP A C 1
ATOM 720 O O . ASP A 1 91 ? 6.147 -9.744 -6.681 1.00 91.81 91 ASP A O 1
ATOM 724 N N . ARG A 1 92 ? 6.725 -11.246 -5.115 1.00 89.94 92 ARG A N 1
ATOM 725 C CA . ARG A 1 92 ? 8.166 -11.060 -5.293 1.00 89.94 92 ARG A CA 1
ATOM 726 C C . ARG A 1 92 ? 8.605 -11.228 -6.747 1.00 89.94 92 ARG A C 1
ATOM 728 O O . ARG A 1 92 ? 9.486 -10.499 -7.196 1.00 89.94 92 ARG A O 1
ATOM 735 N N . ASN A 1 93 ? 7.989 -12.153 -7.483 1.00 88.94 93 ASN A N 1
ATOM 736 C CA . ASN A 1 93 ? 8.280 -12.359 -8.899 1.00 88.94 93 ASN A CA 1
ATOM 737 C C . ASN A 1 93 ? 7.811 -11.168 -9.754 1.00 88.94 93 ASN A C 1
ATOM 739 O O . ASN A 1 93 ? 8.558 -10.684 -10.603 1.00 88.94 93 ASN A O 1
ATOM 743 N N . THR A 1 94 ? 6.619 -10.633 -9.483 1.00 89.25 94 THR A N 1
ATOM 744 C CA . THR A 1 94 ? 6.085 -9.435 -10.147 1.00 89.25 94 THR A CA 1
ATOM 745 C C . THR A 1 94 ? 6.980 -8.224 -9.891 1.00 89.25 94 THR A C 1
ATOM 747 O O . THR A 1 94 ? 7.386 -7.554 -10.839 1.00 89.25 94 THR A O 1
ATOM 750 N N . LEU A 1 95 ? 7.399 -7.993 -8.644 1.00 89.31 95 LEU A N 1
ATOM 751 C CA . LEU A 1 95 ? 8.344 -6.926 -8.288 1.00 89.31 95 LEU A CA 1
ATOM 752 C C . LEU A 1 95 ? 9.720 -7.115 -8.944 1.00 89.31 95 LEU A C 1
ATOM 754 O O . LEU A 1 95 ? 10.333 -6.152 -9.405 1.00 89.31 95 LEU A O 1
ATOM 758 N N . ALA A 1 96 ? 10.218 -8.353 -9.015 1.00 86.38 96 ALA A N 1
ATOM 759 C CA . ALA A 1 96 ? 11.499 -8.653 -9.647 1.00 86.38 96 ALA A CA 1
ATOM 760 C C . ALA A 1 96 ? 11.463 -8.423 -11.163 1.00 86.38 96 ALA A C 1
ATOM 762 O O . ALA A 1 96 ? 12.479 -8.029 -11.739 1.00 86.38 96 ALA A O 1
ATOM 763 N N . ASN A 1 97 ? 10.319 -8.645 -11.808 1.00 83.06 97 ASN A N 1
ATOM 764 C CA . ASN A 1 97 ? 10.144 -8.464 -13.247 1.00 83.06 97 ASN A CA 1
ATOM 765 C C . ASN A 1 97 ? 9.747 -7.035 -13.638 1.00 83.06 97 ASN A C 1
ATOM 767 O O . ASN A 1 97 ? 10.021 -6.636 -14.767 1.00 83.06 97 ASN A O 1
ATOM 771 N N . SER A 1 98 ? 9.232 -6.239 -12.700 1.00 81.44 98 SER A N 1
ATOM 772 C CA . SER A 1 98 ? 8.736 -4.886 -12.966 1.00 81.44 98 SER A CA 1
ATOM 773 C C . SER A 1 98 ? 9.778 -3.777 -12.771 1.00 81.44 98 SER A C 1
ATOM 775 O O . SER A 1 98 ? 10.741 -3.892 -12.000 1.00 81.44 98 SER A O 1
ATOM 777 N N . CYS A 1 99 ? 9.563 -2.651 -13.453 1.00 70.81 99 CYS A N 1
ATOM 778 C CA . CYS A 1 99 ? 10.221 -1.379 -13.148 1.00 70.81 99 CYS A CA 1
ATOM 779 C C . CYS A 1 99 ? 9.362 -0.617 -12.126 1.00 70.81 99 CYS A C 1
ATOM 781 O O . CYS A 1 99 ? 8.224 -0.271 -12.428 1.00 70.81 99 CYS A O 1
ATOM 783 N N . GLY A 1 100 ? 9.887 -0.379 -10.915 1.00 60.34 100 GLY A N 1
ATOM 784 C CA . GLY A 1 100 ? 9.113 0.160 -9.782 1.00 60.34 100 GLY A CA 1
ATOM 785 C C . GLY A 1 100 ? 8.465 1.525 -10.027 1.00 60.34 100 GLY A C 1
ATOM 786 O O . GLY A 1 100 ? 7.444 1.821 -9.422 1.00 60.34 100 GLY A O 1
ATOM 787 N N . THR A 1 101 ? 9.011 2.298 -10.964 1.00 64.56 101 THR A N 1
ATOM 788 C CA . THR A 1 101 ? 8.409 3.475 -11.603 1.00 64.56 101 THR A CA 1
ATOM 789 C C . THR A 1 101 ? 9.100 3.644 -12.950 1.00 64.56 101 THR A C 1
ATOM 791 O O . THR A 1 101 ? 10.319 3.501 -12.999 1.00 64.56 101 THR A O 1
ATOM 794 N N . GLY A 1 102 ? 8.362 3.909 -14.028 1.00 53.28 102 GLY A N 1
ATOM 795 C CA . GLY A 1 102 ? 8.800 3.821 -15.434 1.00 53.28 102 GLY A CA 1
ATOM 796 C C . GLY A 1 102 ? 9.958 4.716 -15.907 1.00 53.28 102 GLY A C 1
ATOM 797 O O . GLY A 1 102 ? 10.078 4.941 -17.107 1.00 53.28 102 GLY A O 1
ATOM 798 N N . ILE A 1 103 ? 10.822 5.214 -15.022 1.00 49.19 103 ILE A N 1
ATOM 799 C CA . ILE A 1 103 ? 12.019 5.962 -15.399 1.00 49.19 103 ILE A CA 1
ATOM 800 C C . ILE A 1 103 ? 13.199 4.995 -15.457 1.00 49.19 103 ILE A C 1
ATOM 802 O O . ILE A 1 103 ? 13.591 4.365 -14.473 1.00 49.19 103 ILE A O 1
ATOM 806 N N . ARG A 1 104 ? 13.691 4.833 -16.684 1.00 54.03 104 ARG A N 1
ATOM 807 C CA . ARG A 1 104 ? 14.765 3.935 -17.100 1.00 54.03 104 ARG A CA 1
ATOM 808 C C . ARG A 1 104 ? 15.988 4.105 -16.199 1.00 54.03 104 ARG A C 1
ATOM 810 O O . ARG A 1 104 ? 16.701 5.095 -16.302 1.00 54.03 104 ARG A O 1
ATOM 817 N N . SER A 1 105 ? 16.293 3.106 -15.377 1.00 48.94 105 SER A N 1
ATOM 818 C CA . SER A 1 105 ? 17.689 2.877 -15.012 1.00 48.94 105 SER A CA 1
ATOM 819 C C . SER A 1 105 ? 18.390 2.446 -16.303 1.00 48.94 105 SER A C 1
ATOM 821 O O . SER A 1 105 ? 17.927 1.519 -16.962 1.00 48.94 105 SER A O 1
ATOM 823 N N . SER A 1 106 ? 19.459 3.129 -16.700 1.00 49.53 106 SER A N 1
ATOM 824 C CA . SER A 1 106 ? 20.207 2.950 -17.962 1.00 49.53 106 SER A CA 1
ATOM 825 C C . SER A 1 106 ? 20.786 1.543 -18.202 1.00 49.53 106 SER A C 1
ATOM 827 O O . SER A 1 106 ? 21.404 1.290 -19.228 1.00 49.53 106 SER A O 1
ATOM 829 N N . SER A 1 107 ? 20.542 0.599 -17.294 1.00 54.47 107 SER A N 1
ATOM 830 C CA . SER A 1 107 ? 20.834 -0.825 -17.423 1.00 54.47 107 SER A CA 1
ATOM 831 C C . SER A 1 107 ? 19.507 -1.595 -17.428 1.00 54.47 107 SER A C 1
ATOM 833 O O . SER A 1 107 ? 19.088 -2.156 -16.416 1.00 54.47 107 SER A O 1
ATOM 835 N N . ASN A 1 108 ? 18.767 -1.537 -18.540 1.00 53.16 108 ASN A N 1
ATOM 836 C CA . ASN A 1 108 ? 17.377 -1.996 -18.583 1.00 53.16 108 ASN A CA 1
ATOM 837 C C . ASN A 1 108 ? 17.142 -3.016 -19.696 1.00 53.16 108 ASN A C 1
ATOM 839 O O . ASN A 1 108 ? 17.314 -2.729 -20.874 1.00 53.16 108 ASN A O 1
ATOM 843 N N . ASN A 1 109 ? 16.659 -4.195 -19.307 1.00 54.72 109 ASN A N 1
ATOM 844 C CA . ASN A 1 109 ? 16.045 -5.141 -20.228 1.00 54.72 109 ASN A CA 1
ATOM 845 C C . ASN A 1 109 ? 14.701 -4.531 -20.701 1.00 54.72 109 ASN A C 1
ATOM 847 O O . ASN A 1 109 ? 13.824 -4.320 -19.855 1.00 54.72 109 ASN A O 1
ATOM 851 N N . PRO A 1 110 ? 14.535 -4.203 -21.995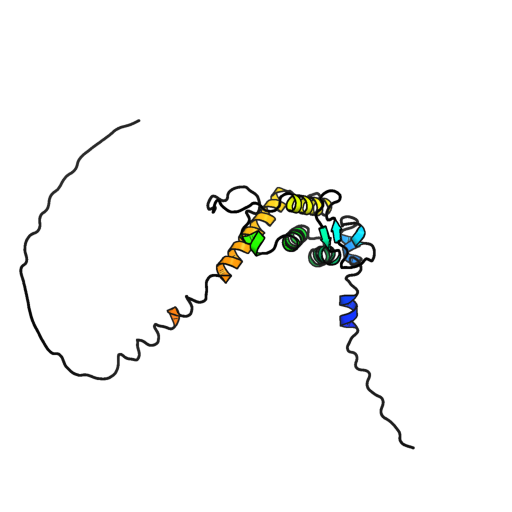 1.00 57.56 110 PRO A N 1
ATOM 852 C CA . PRO A 1 110 ? 13.408 -3.413 -22.506 1.00 57.56 110 PRO A CA 1
ATOM 853 C C . PRO A 1 110 ? 12.049 -4.131 -22.448 1.00 57.56 110 PRO A C 1
ATOM 855 O O . PRO A 1 110 ? 11.022 -3.505 -22.679 1.00 57.56 110 PRO A O 1
ATOM 858 N N . SER A 1 111 ? 12.021 -5.421 -22.101 1.00 61.50 111 SER A N 1
ATOM 859 C CA . SER A 1 111 ? 10.795 -6.230 -21.998 1.00 61.50 111 SER A CA 1
ATOM 860 C C . SER A 1 111 ? 10.039 -6.094 -20.665 1.00 61.50 111 SER A C 1
ATOM 862 O O . SER A 1 111 ? 8.962 -6.671 -20.496 1.00 61.50 111 SER A O 1
ATOM 864 N N . ARG A 1 112 ? 10.590 -5.368 -19.683 1.00 69.44 112 ARG A N 1
ATOM 865 C CA . ARG A 1 112 ? 10.028 -5.291 -18.326 1.00 69.44 112 ARG A CA 1
ATOM 866 C C . ARG A 1 112 ? 8.796 -4.389 -18.285 1.00 69.44 112 ARG A C 1
ATOM 868 O O . ARG A 1 112 ? 8.885 -3.192 -18.544 1.00 69.44 112 ARG A O 1
ATOM 875 N N . LYS A 1 113 ? 7.652 -4.965 -17.912 1.00 73.19 113 LYS A N 1
ATOM 876 C CA . LYS A 1 113 ? 6.383 -4.240 -17.774 1.00 73.19 113 LYS A CA 1
ATOM 877 C C . LYS A 1 113 ? 6.396 -3.338 -16.524 1.00 73.19 113 LYS A C 1
ATOM 879 O O . LYS A 1 113 ? 7.024 -3.696 -15.523 1.00 73.19 113 LYS A O 1
ATOM 884 N N . PRO A 1 114 ? 5.741 -2.165 -16.554 1.00 75.69 114 PRO A N 1
ATOM 885 C CA . PRO A 1 114 ? 5.515 -1.376 -15.345 1.00 75.69 114 PRO A CA 1
ATOM 886 C C . PRO A 1 114 ? 4.591 -2.126 -14.371 1.00 75.69 114 PRO A C 1
ATOM 888 O O . PRO A 1 114 ? 3.818 -2.990 -14.788 1.00 75.69 114 PRO A O 1
ATOM 891 N N . LEU A 1 115 ? 4.666 -1.786 -13.078 1.00 83.50 115 LEU A N 1
ATOM 892 C CA . LEU A 1 115 ? 3.660 -2.226 -12.102 1.00 83.50 115 LEU A CA 1
ATOM 893 C C . LEU A 1 115 ? 2.268 -1.736 -12.530 1.00 83.50 115 LEU A C 1
ATOM 895 O O . LEU A 1 115 ? 2.164 -0.687 -13.169 1.00 83.50 115 LEU A O 1
ATOM 899 N N . ASP A 1 116 ? 1.216 -2.473 -12.156 1.00 88.38 116 ASP A N 1
ATOM 900 C CA . ASP A 1 116 ? -0.170 -2.049 -12.399 1.00 88.38 116 ASP A CA 1
ATOM 901 C C . ASP A 1 116 ? -0.369 -0.637 -11.822 1.00 88.38 116 ASP A C 1
ATOM 903 O O . ASP A 1 116 ? -0.261 -0.416 -10.610 1.00 88.38 116 ASP A O 1
ATOM 907 N N . SER A 1 117 ? -0.597 0.329 -12.715 1.00 88.69 117 SER A N 1
ATOM 908 C CA . SER A 1 117 ? -0.640 1.753 -12.383 1.00 88.69 117 SER A CA 1
ATOM 909 C C . SER A 1 117 ? -1.816 2.092 -11.479 1.00 88.69 117 SER A C 1
ATOM 911 O O . SER A 1 117 ? -1.678 2.931 -10.592 1.00 88.69 117 SER A O 1
ATOM 913 N N . ARG A 1 118 ? -2.950 1.410 -11.655 1.00 91.19 118 ARG A N 1
ATOM 914 C CA . ARG A 1 118 ? -4.158 1.594 -10.851 1.00 91.19 118 ARG A CA 1
ATOM 915 C C . ARG A 1 118 ? -3.928 1.102 -9.427 1.00 91.19 118 ARG A C 1
ATOM 917 O O . ARG A 1 118 ? -4.217 1.835 -8.485 1.00 91.19 118 ARG A O 1
ATOM 924 N N . VAL A 1 119 ? -3.343 -0.085 -9.262 1.00 92.94 119 VAL A N 1
ATOM 925 C CA . VAL A 1 119 ? -2.990 -0.616 -7.933 1.00 92.94 119 VAL A CA 1
ATOM 926 C C . VAL A 1 119 ? -1.952 0.274 -7.252 1.00 92.94 119 VAL A C 1
ATOM 928 O O . VAL A 1 119 ? -2.116 0.640 -6.089 1.00 92.94 119 VAL A O 1
ATOM 931 N N . LEU A 1 120 ? -0.905 0.680 -7.978 1.00 92.75 120 LEU A N 1
ATOM 932 C CA . LEU A 1 120 ? 0.135 1.550 -7.434 1.00 92.75 120 LEU A CA 1
ATOM 933 C C . LEU A 1 120 ? -0.430 2.913 -7.002 1.00 92.75 120 LEU A C 1
ATOM 935 O O . LEU A 1 120 ? -0.064 3.413 -5.939 1.00 92.75 120 LEU A O 1
ATOM 939 N N . HIS A 1 121 ? -1.333 3.497 -7.792 1.00 93.00 121 HIS A N 1
ATOM 940 C CA . HIS A 1 121 ? -1.990 4.763 -7.471 1.00 93.00 121 HIS A CA 1
ATOM 941 C C . HIS A 1 121 ? -2.895 4.645 -6.239 1.00 93.00 121 HIS A C 1
ATOM 943 O O . HIS A 1 121 ? -2.783 5.464 -5.330 1.00 93.00 121 HIS A O 1
ATOM 949 N N . ALA A 1 122 ? -3.717 3.594 -6.149 1.00 95.12 122 ALA A N 1
ATOM 950 C CA . ALA A 1 122 ? -4.560 3.344 -4.979 1.00 95.12 122 ALA A CA 1
ATOM 951 C C . ALA A 1 122 ? -3.723 3.192 -3.695 1.00 95.12 122 ALA A C 1
ATOM 953 O O . ALA A 1 122 ? -4.032 3.800 -2.672 1.00 95.12 122 ALA A O 1
ATOM 954 N N . VAL A 1 123 ? -2.617 2.442 -3.756 1.00 95.31 123 VAL A N 1
ATOM 955 C CA . VAL A 1 123 ? -1.710 2.260 -2.611 1.00 95.31 123 VAL A CA 1
ATOM 956 C C . VAL A 1 123 ? -1.055 3.578 -2.192 1.00 95.31 123 VAL A C 1
ATOM 958 O O . VAL A 1 123 ? -1.026 3.890 -1.001 1.00 95.31 123 VAL A O 1
ATOM 961 N N . LYS A 1 124 ? -0.552 4.370 -3.146 1.00 94.06 124 LYS A N 1
ATOM 962 C CA . LYS A 1 124 ? 0.032 5.689 -2.858 1.00 94.06 124 LYS A CA 1
ATOM 963 C C . LYS A 1 124 ? -0.981 6.618 -2.200 1.00 94.06 124 LYS A C 1
ATOM 965 O O . LYS A 1 124 ? -0.678 7.205 -1.166 1.00 94.06 124 LYS A O 1
ATOM 970 N N . TYR A 1 125 ? -2.182 6.702 -2.768 1.00 94.62 125 TYR A N 1
ATOM 971 C CA . TYR A 1 125 ? -3.255 7.543 -2.248 1.00 94.62 125 TYR A CA 1
ATOM 972 C C . TYR A 1 125 ? -3.644 7.136 -0.822 1.00 94.62 125 TYR A C 1
ATOM 974 O O . TYR A 1 125 ? -3.731 7.980 0.068 1.00 94.62 125 TYR A O 1
ATOM 982 N N . TYR A 1 126 ? -3.762 5.831 -0.562 1.00 95.12 126 TYR A N 1
ATOM 983 C CA . TYR A 1 126 ? -4.007 5.313 0.782 1.00 95.12 126 TYR A CA 1
ATOM 984 C C . TYR A 1 126 ? -2.910 5.727 1.779 1.00 95.12 126 TYR A C 1
ATOM 986 O O . TYR A 1 126 ? -3.197 6.207 2.876 1.00 95.12 126 TYR A O 1
ATOM 994 N N . CYS A 1 127 ? -1.635 5.586 1.399 1.00 94.69 127 CYS A N 1
ATOM 995 C CA . CYS A 1 127 ? -0.512 6.002 2.240 1.00 94.69 127 CYS A CA 1
ATOM 996 C C . CYS A 1 127 ? -0.460 7.517 2.471 1.00 94.69 127 CYS A C 1
ATOM 998 O O . CYS A 1 127 ? -0.047 7.946 3.548 1.00 94.69 127 CYS A O 1
ATOM 1000 N N . GLN A 1 128 ? -0.872 8.316 1.490 1.00 93.69 128 GLN A N 1
ATOM 1001 C CA . GLN A 1 128 ? -0.901 9.771 1.594 1.00 93.69 128 GLN A CA 1
ATOM 1002 C C . GLN A 1 128 ? -2.026 10.253 2.520 1.00 93.69 128 GLN A C 1
ATOM 1004 O O . GLN A 1 128 ? -1.799 11.148 3.327 1.00 93.69 128 GLN A O 1
ATOM 1009 N N . ASN A 1 129 ? -3.192 9.602 2.507 1.00 91.44 129 ASN A N 1
ATOM 1010 C CA . ASN A 1 129 ? -4.247 9.857 3.497 1.00 91.44 129 ASN A CA 1
ATOM 1011 C C . ASN A 1 129 ? -3.795 9.495 4.920 1.00 91.44 129 ASN A C 1
ATOM 1013 O O . ASN A 1 129 ? -4.107 10.201 5.879 1.00 91.44 129 ASN A O 1
ATOM 1017 N N . PHE A 1 130 ? -3.007 8.424 5.060 1.00 91.31 130 PHE A N 1
ATOM 1018 C CA . PHE A 1 130 ? -2.422 8.039 6.343 1.00 91.31 130 PHE A CA 1
ATOM 1019 C C . PHE A 1 130 ? -1.359 9.039 6.838 1.00 91.31 130 PHE A C 1
ATOM 1021 O O . PHE A 1 130 ? -1.273 9.336 8.032 1.00 91.31 130 PHE A O 1
ATOM 1028 N N . ALA A 1 131 ? -0.541 9.574 5.929 1.00 92.75 131 ALA A N 1
ATOM 1029 C CA . ALA A 1 131 ? 0.506 10.546 6.219 1.00 92.75 131 ALA A CA 1
ATOM 1030 C C . ALA A 1 131 ? 0.562 11.627 5.118 1.00 92.75 131 ALA A C 1
ATOM 1032 O O . ALA A 1 131 ? 1.254 11.429 4.118 1.00 92.75 131 ALA A O 1
ATOM 1033 N N . PRO A 1 132 ? -0.090 12.794 5.297 1.00 90.50 132 PRO A N 1
ATOM 1034 C CA . PRO A 1 132 ? -0.236 13.800 4.232 1.00 90.50 132 PRO A CA 1
ATOM 1035 C C . PRO A 1 132 ? 1.093 14.401 3.759 1.00 90.50 132 PRO A C 1
ATOM 1037 O O . PRO A 1 132 ? 1.220 14.816 2.611 1.00 90.50 132 PRO A O 1
ATOM 1040 N N . ASN A 1 133 ? 2.114 14.385 4.618 1.00 91.88 133 ASN A N 1
ATOM 1041 C CA . ASN A 1 133 ? 3.460 14.860 4.290 1.00 91.88 133 ASN A CA 1
ATOM 1042 C C . ASN A 1 133 ? 4.306 13.827 3.525 1.00 91.88 133 ASN A C 1
ATOM 1044 O O . ASN A 1 133 ? 5.467 14.100 3.219 1.00 91.88 133 ASN A O 1
ATOM 1048 N N . PHE A 1 134 ? 3.771 12.634 3.246 1.00 95.12 134 PHE A N 1
ATOM 1049 C CA . PHE A 1 134 ? 4.504 11.580 2.559 1.00 95.12 134 PHE A CA 1
ATOM 1050 C C . PHE A 1 134 ? 4.583 11.877 1.060 1.00 95.12 134 PHE A C 1
ATOM 1052 O O . PHE A 1 134 ? 3.613 11.725 0.317 1.00 95.12 134 PHE A O 1
ATOM 1059 N N . LYS A 1 135 ? 5.756 12.334 0.612 1.00 94.62 135 LYS A N 1
ATOM 1060 C CA . LYS A 1 135 ? 5.947 12.820 -0.757 1.00 94.62 135 LYS A CA 1
ATOM 1061 C C . LYS A 1 135 ? 5.897 11.675 -1.763 1.00 94.62 135 LYS A C 1
ATOM 1063 O O . LYS A 1 135 ? 6.452 10.600 -1.533 1.00 94.62 135 LYS A O 1
ATOM 1068 N N . GLU A 1 136 ? 5.336 11.938 -2.941 1.00 92.75 136 GLU A N 1
ATOM 1069 C CA . GLU A 1 136 ? 5.302 10.947 -4.019 1.00 92.75 136 GLU A CA 1
ATOM 1070 C C . GLU A 1 136 ? 6.701 10.473 -4.435 1.00 92.75 136 GLU A C 1
ATOM 1072 O O . GLU A 1 136 ? 6.900 9.284 -4.681 1.00 92.75 136 GLU A O 1
ATOM 1077 N N . SER A 1 137 ? 7.695 11.362 -4.452 1.00 92.94 137 SER A N 1
ATOM 1078 C CA . SER A 1 137 ? 9.081 10.987 -4.743 1.00 92.94 137 SER A CA 1
ATOM 1079 C C . SER A 1 137 ? 9.636 9.961 -3.747 1.00 92.94 137 SER A C 1
ATOM 1081 O O . SER A 1 137 ? 10.314 9.020 -4.157 1.00 92.94 137 SER A O 1
ATOM 1083 N N . GLU A 1 138 ? 9.300 10.079 -2.458 1.00 94.56 138 GLU A N 1
ATOM 1084 C CA . GLU A 1 138 ? 9.682 9.095 -1.441 1.00 94.56 138 GLU A CA 1
ATOM 1085 C C . GLU A 1 138 ? 8.953 7.761 -1.645 1.00 94.56 138 GLU A C 1
ATOM 1087 O O . GLU A 1 138 ? 9.565 6.698 -1.517 1.00 94.56 138 GLU A O 1
ATOM 1092 N N . MET A 1 139 ? 7.667 7.799 -2.008 1.00 95.38 139 MET A N 1
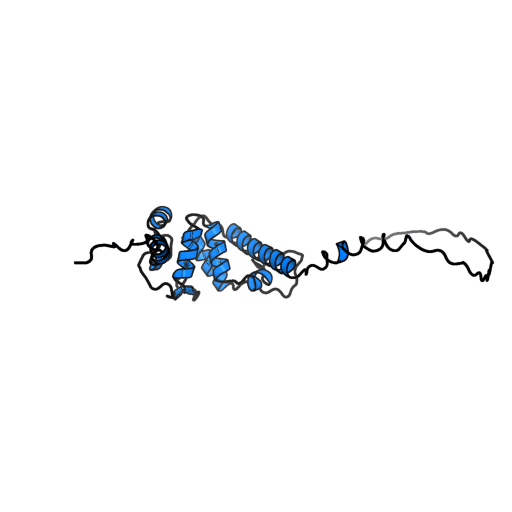ATOM 1093 C CA . MET A 1 139 ? 6.896 6.594 -2.330 1.00 95.38 139 MET A CA 1
ATOM 1094 C C . MET A 1 139 ? 7.467 5.868 -3.557 1.00 95.38 139 MET A C 1
ATOM 1096 O O . MET A 1 139 ? 7.652 4.649 -3.538 1.00 95.38 139 MET A O 1
ATOM 1100 N N . ASN A 1 140 ? 7.811 6.623 -4.601 1.00 93.12 140 ASN A N 1
ATOM 1101 C CA . ASN A 1 140 ? 8.425 6.121 -5.829 1.00 93.12 140 ASN A CA 1
ATOM 1102 C C . ASN A 1 140 ? 9.794 5.490 -5.559 1.00 93.12 140 ASN A C 1
ATOM 1104 O O . ASN A 1 140 ? 10.076 4.398 -6.056 1.00 93.12 140 ASN A O 1
ATOM 1108 N N . ALA A 1 141 ? 10.617 6.130 -4.723 1.00 93.31 141 ALA A N 1
ATOM 1109 C CA . ALA A 1 141 ? 11.908 5.586 -4.314 1.00 93.31 141 ALA A CA 1
ATOM 1110 C C . ALA A 1 141 ? 11.753 4.239 -3.589 1.00 93.31 141 ALA A C 1
ATOM 1112 O O . ALA A 1 141 ? 12.495 3.299 -3.870 1.00 93.31 141 ALA A O 1
ATOM 1113 N N . ILE A 1 142 ? 10.754 4.105 -2.710 1.00 94.38 142 ILE A N 1
ATOM 1114 C CA . ILE A 1 142 ? 10.469 2.845 -2.007 1.00 94.38 142 ILE A CA 1
ATOM 1115 C C . ILE A 1 142 ? 10.003 1.754 -2.981 1.00 94.38 142 ILE A C 1
ATOM 1117 O O . ILE A 1 142 ? 10.484 0.623 -2.896 1.00 94.38 142 ILE A O 1
ATOM 1121 N N . ALA A 1 143 ? 9.112 2.069 -3.924 1.00 93.12 143 ALA A N 1
ATOM 1122 C CA . ALA A 1 143 ? 8.663 1.107 -4.932 1.00 93.12 143 ALA A CA 1
ATOM 1123 C C . ALA A 1 143 ? 9.828 0.623 -5.820 1.00 93.12 143 ALA A C 1
ATOM 1125 O O . ALA A 1 143 ? 9.969 -0.576 -6.087 1.00 93.12 143 ALA A O 1
ATOM 1126 N N . ALA A 1 144 ? 10.709 1.540 -6.231 1.00 91.06 144 ALA A N 1
ATOM 1127 C CA . ALA A 1 144 ? 11.913 1.223 -6.993 1.00 91.06 144 ALA A CA 1
ATOM 1128 C C . ALA A 1 144 ? 12.911 0.362 -6.195 1.00 91.06 144 ALA A C 1
ATOM 1130 O O . ALA A 1 144 ? 13.454 -0.610 -6.737 1.00 91.06 144 ALA A O 1
ATOM 1131 N N . ASP A 1 145 ? 13.119 0.673 -4.912 1.00 92.25 145 ASP A N 1
ATOM 1132 C CA . ASP A 1 145 ? 13.963 -0.108 -4.003 1.00 92.25 145 ASP A CA 1
ATOM 1133 C C . ASP A 1 145 ? 13.420 -1.528 -3.818 1.00 92.25 145 ASP A C 1
ATOM 1135 O O . ASP A 1 145 ? 14.156 -2.498 -3.994 1.00 92.25 145 ASP A O 1
ATOM 1139 N N . MET A 1 146 ? 12.112 -1.682 -3.588 1.00 93.25 146 MET A N 1
ATOM 1140 C CA . MET A 1 146 ? 11.476 -2.998 -3.484 1.00 93.25 146 MET A CA 1
ATOM 1141 C C . MET A 1 146 ? 11.676 -3.843 -4.743 1.00 93.25 146 MET A C 1
ATOM 1143 O O . MET A 1 146 ? 12.038 -5.016 -4.638 1.00 93.25 146 MET A O 1
ATOM 1147 N N . CYS A 1 147 ? 11.512 -3.256 -5.931 1.00 90.25 147 CYS A N 1
ATOM 1148 C CA . CYS A 1 147 ? 11.760 -3.960 -7.191 1.00 90.25 147 CYS A CA 1
ATOM 1149 C C . CYS A 1 147 ? 13.241 -4.356 -7.340 1.00 90.25 147 CYS A C 1
ATOM 1151 O O . CYS A 1 147 ? 13.565 -5.464 -7.774 1.00 90.25 147 CYS A O 1
ATOM 1153 N N . THR A 1 148 ? 14.166 -3.478 -6.942 1.00 89.81 148 THR A N 1
ATOM 1154 C CA . THR A 1 148 ? 15.613 -3.754 -6.968 1.00 89.81 148 THR A CA 1
ATOM 1155 C C . THR A 1 148 ? 16.001 -4.855 -5.989 1.00 89.81 148 THR A C 1
ATOM 1157 O O . THR A 1 148 ? 16.766 -5.757 -6.341 1.00 89.81 148 THR A O 1
ATOM 1160 N N . ASN A 1 149 ? 15.445 -4.824 -4.783 1.00 91.19 149 ASN A N 1
ATOM 1161 C CA . ASN A 1 149 ? 15.656 -5.842 -3.771 1.00 91.19 149 ASN A CA 1
ATOM 1162 C C . ASN A 1 149 ? 15.086 -7.194 -4.225 1.00 91.19 149 ASN A C 1
ATOM 1164 O O . ASN A 1 149 ? 15.795 -8.197 -4.197 1.00 91.19 149 ASN A O 1
ATOM 1168 N N . ALA A 1 150 ? 13.859 -7.223 -4.755 1.00 90.69 150 ALA A N 1
ATOM 1169 C CA . ALA A 1 150 ? 13.256 -8.430 -5.315 1.00 90.69 150 ALA A CA 1
ATOM 1170 C C . ALA A 1 150 ? 14.138 -9.048 -6.413 1.00 90.69 150 ALA A C 1
ATOM 1172 O O . ALA A 1 150 ? 14.448 -10.237 -6.349 1.00 90.69 150 ALA A O 1
ATOM 1173 N N . ARG A 1 151 ? 14.653 -8.235 -7.350 1.00 87.12 151 ARG A N 1
ATOM 1174 C CA . ARG A 1 151 ? 15.634 -8.683 -8.357 1.00 87.12 151 ARG A CA 1
ATOM 1175 C C . ARG A 1 151 ? 16.893 -9.269 -7.736 1.00 87.12 151 ARG A C 1
ATOM 1177 O O . ARG A 1 151 ? 17.355 -10.320 -8.174 1.00 87.12 151 ARG A O 1
ATOM 1184 N N . ARG A 1 152 ? 17.477 -8.580 -6.751 1.00 86.69 152 ARG A N 1
ATOM 1185 C CA . ARG A 1 152 ? 18.701 -9.032 -6.079 1.00 86.69 152 ARG A CA 1
ATOM 1186 C C . ARG A 1 152 ? 18.480 -10.387 -5.416 1.00 86.69 152 ARG A C 1
ATOM 1188 O O . ARG A 1 152 ? 19.340 -11.254 -5.534 1.00 86.69 152 ARG A O 1
ATOM 1195 N N . VAL A 1 153 ? 17.343 -10.578 -4.753 1.00 86.44 153 VAL A N 1
ATOM 1196 C CA . VAL A 1 153 ? 17.052 -11.831 -4.056 1.00 86.44 153 VAL A CA 1
ATOM 1197 C C . VAL A 1 153 ? 16.740 -12.965 -5.029 1.00 86.44 153 VAL A C 1
ATOM 1199 O O . VAL A 1 153 ? 17.299 -14.045 -4.871 1.00 86.44 153 VAL A O 1
ATOM 1202 N N . VAL A 1 154 ? 15.941 -12.725 -6.074 1.00 81.88 154 VAL A N 1
ATOM 1203 C CA . VAL A 1 154 ? 15.652 -13.748 -7.096 1.00 81.88 154 VAL A CA 1
ATOM 1204 C C . VAL A 1 154 ? 16.927 -14.170 -7.834 1.00 81.88 154 VAL A C 1
ATOM 1206 O O . VAL A 1 154 ? 17.166 -15.361 -7.994 1.00 81.88 154 VAL A O 1
ATOM 1209 N N . ARG A 1 155 ? 17.808 -13.226 -8.203 1.00 77.44 155 ARG A N 1
ATOM 1210 C CA . ARG A 1 155 ? 19.099 -13.562 -8.832 1.00 77.44 155 ARG A CA 1
ATOM 1211 C C . ARG A 1 155 ? 20.022 -14.361 -7.913 1.00 77.44 155 ARG A C 1
ATOM 1213 O O . ARG A 1 155 ? 20.620 -15.322 -8.371 1.00 77.44 155 ARG A O 1
ATOM 1220 N N . LYS A 1 156 ? 20.120 -14.006 -6.626 1.00 67.25 156 LYS A N 1
ATOM 1221 C CA . LYS A 1 156 ? 20.903 -14.786 -5.647 1.00 67.25 156 LYS A CA 1
ATOM 1222 C C . LYS A 1 156 ? 20.329 -16.186 -5.418 1.00 67.25 156 LYS A C 1
ATOM 1224 O O . LYS A 1 156 ? 21.098 -17.106 -5.192 1.00 67.25 156 LYS A O 1
ATOM 1229 N N . SER A 1 157 ? 19.008 -16.342 -5.499 1.00 62.16 157 SER A N 1
ATOM 1230 C CA . SER A 1 157 ? 18.339 -17.642 -5.374 1.00 62.16 157 SER A CA 1
ATOM 1231 C C . SER A 1 157 ? 18.518 -18.541 -6.601 1.00 62.16 157 SER A C 1
ATOM 1233 O O . SER A 1 157 ? 18.381 -19.752 -6.468 1.00 62.16 157 SER A O 1
ATOM 1235 N N . TRP A 1 158 ? 18.782 -17.967 -7.782 1.00 53.28 158 TRP A N 1
ATOM 1236 C CA . TRP A 1 158 ? 18.982 -18.712 -9.031 1.00 53.28 158 TRP A CA 1
ATOM 1237 C C . TRP A 1 158 ? 20.444 -19.061 -9.311 1.00 53.28 158 TRP A C 1
ATOM 1239 O O . TRP A 1 158 ? 20.686 -19.910 -10.153 1.00 53.28 158 TRP A O 1
ATOM 1249 N N . ILE A 1 159 ? 21.414 -18.452 -8.617 1.00 57.34 159 ILE A N 1
ATOM 1250 C CA . ILE A 1 159 ? 22.809 -18.907 -8.657 1.00 57.34 159 ILE A CA 1
ATOM 1251 C C . ILE A 1 159 ? 22.861 -20.185 -7.811 1.00 57.34 159 ILE A C 1
ATOM 1253 O O . ILE A 1 159 ? 22.849 -20.089 -6.580 1.00 57.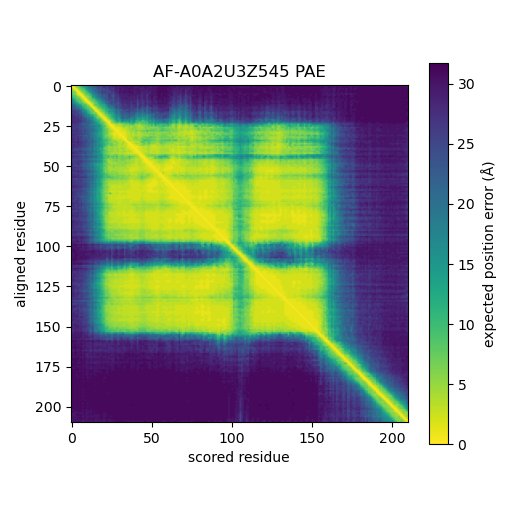34 159 ILE A O 1
ATOM 1257 N N . PRO A 1 160 ? 22.885 -21.386 -8.415 1.00 49.78 160 PRO A N 1
ATOM 1258 C CA . PRO A 1 160 ? 23.029 -22.609 -7.650 1.00 49.78 160 PRO A CA 1
ATOM 1259 C C . PRO A 1 160 ? 24.434 -22.604 -7.035 1.00 49.78 160 PRO A C 1
ATOM 1261 O O . PRO A 1 160 ? 25.311 -21.860 -7.477 1.00 49.78 160 PRO A O 1
ATOM 1264 N N . LYS A 1 161 ? 24.664 -23.457 -6.036 1.00 51.06 161 LYS A N 1
ATOM 1265 C CA . LYS A 1 161 ? 25.938 -23.734 -5.340 1.00 51.06 161 LYS A CA 1
ATOM 1266 C C . LYS A 1 161 ? 27.134 -24.131 -6.243 1.00 51.06 161 LYS A C 1
ATOM 1268 O O . LYS A 1 161 ? 28.049 -24.800 -5.781 1.00 51.06 161 LYS A O 1
ATOM 1273 N N . LEU A 1 162 ? 27.194 -23.716 -7.505 1.00 49.41 162 LEU A N 1
ATOM 1274 C CA . LEU A 1 162 ? 28.264 -24.045 -8.442 1.00 49.41 162 LEU A CA 1
ATOM 1275 C C . LEU A 1 162 ? 29.643 -23.542 -7.974 1.00 49.41 162 LEU A C 1
ATOM 1277 O O . LEU A 1 162 ? 30.655 -24.101 -8.368 1.00 49.41 162 LEU A O 1
ATOM 1281 N N . LYS A 1 163 ? 29.702 -22.553 -7.067 1.00 47.56 163 LYS A N 1
ATOM 1282 C CA . LYS A 1 163 ? 30.961 -22.131 -6.423 1.00 47.56 163 LYS A CA 1
ATOM 1283 C C . LYS A 1 163 ? 31.345 -22.899 -5.155 1.00 47.56 163 LYS A C 1
ATOM 1285 O O . LYS A 1 163 ? 32.458 -22.720 -4.685 1.00 47.56 163 LYS A O 1
ATOM 1290 N N . VAL A 1 164 ? 30.466 -23.738 -4.603 1.00 52.03 164 VAL A N 1
ATOM 1291 C CA . VAL A 1 164 ? 30.833 -24.613 -3.473 1.00 52.03 164 VAL A CA 1
ATOM 1292 C C . VAL A 1 164 ? 31.494 -25.893 -3.986 1.00 52.03 164 VAL A C 1
ATOM 1294 O O . VAL A 1 164 ? 32.414 -26.379 -3.349 1.00 52.03 164 VAL A O 1
ATOM 1297 N N . LEU A 1 165 ? 31.122 -26.382 -5.175 1.00 49.59 165 LEU A N 1
ATOM 1298 C CA . LEU A 1 165 ? 31.724 -27.601 -5.728 1.00 49.59 165 LEU A CA 1
ATOM 1299 C C . LEU A 1 165 ? 33.112 -27.388 -6.365 1.00 49.59 165 LEU A C 1
ATOM 1301 O O . LEU A 1 165 ? 33.856 -28.345 -6.522 1.00 49.59 165 LEU A O 1
ATOM 1305 N N . MET A 1 166 ? 33.482 -26.153 -6.728 1.00 52.47 166 MET A N 1
ATOM 1306 C CA . MET A 1 166 ? 34.809 -25.869 -7.304 1.00 52.47 166 MET A CA 1
ATOM 1307 C C . MET A 1 166 ? 35.886 -25.552 -6.258 1.00 52.47 166 MET A C 1
ATOM 1309 O O . MET A 1 166 ? 37.054 -25.482 -6.612 1.00 52.47 166 MET A O 1
ATOM 1313 N N . ALA A 1 167 ? 35.516 -25.391 -4.982 1.00 49.75 167 ALA A N 1
ATOM 1314 C CA . ALA A 1 167 ? 36.471 -25.182 -3.890 1.00 49.75 167 ALA A CA 1
ATOM 1315 C C . ALA A 1 167 ? 36.877 -26.487 -3.170 1.00 49.75 167 ALA A C 1
ATOM 1317 O O . ALA A 1 167 ? 37.761 -26.454 -2.323 1.00 49.75 167 ALA A O 1
ATOM 1318 N N . GLU A 1 168 ? 36.257 -27.627 -3.502 1.00 45.28 168 GLU A N 1
ATOM 1319 C CA . GLU A 1 168 ? 36.607 -28.950 -2.950 1.00 45.28 168 GLU A CA 1
ATOM 1320 C C . GLU A 1 168 ? 37.477 -29.786 -3.915 1.00 45.28 168 GLU A C 1
ATOM 1322 O O . GLU A 1 168 ? 37.995 -30.833 -3.543 1.00 45.28 168 GLU A O 1
ATOM 1327 N N . GLY A 1 169 ? 37.683 -29.319 -5.155 1.00 47.59 169 GLY A N 1
ATOM 1328 C CA . GLY A 1 169 ? 38.465 -30.037 -6.172 1.00 47.59 169 GLY A CA 1
ATOM 1329 C C . GLY A 1 169 ? 39.990 -29.955 -6.005 1.00 47.59 169 GLY A C 1
ATOM 1330 O O . GLY A 1 169 ? 40.691 -30.865 -6.437 1.00 47.59 169 GLY A O 1
ATOM 1331 N N . ASP A 1 170 ? 40.511 -28.920 -5.340 1.00 48.28 170 ASP A N 1
ATOM 1332 C CA . ASP A 1 170 ? 41.966 -28.706 -5.204 1.00 48.28 170 ASP A CA 1
ATOM 1333 C C . ASP A 1 170 ? 42.601 -29.455 -4.020 1.00 48.28 170 ASP A C 1
ATOM 1335 O O . ASP A 1 170 ? 43.823 -29.519 -3.908 1.00 48.28 170 ASP A O 1
ATOM 1339 N N . ALA A 1 171 ? 41.804 -30.063 -3.135 1.00 47.03 171 ALA A N 1
ATOM 1340 C CA . ALA A 1 171 ? 42.340 -30.772 -1.970 1.00 47.03 171 ALA A CA 1
ATOM 1341 C C . ALA A 1 171 ? 42.713 -32.239 -2.255 1.00 47.03 171 ALA A C 1
ATOM 1343 O O . ALA A 1 171 ? 43.471 -32.827 -1.488 1.00 47.03 171 ALA A O 1
ATOM 1344 N N . TYR A 1 172 ? 42.212 -32.839 -3.342 1.00 41.53 172 TYR A N 1
ATOM 1345 C CA . TYR A 1 172 ? 42.446 -34.258 -3.645 1.00 41.53 172 TYR A CA 1
ATOM 1346 C C . TYR A 1 172 ? 43.584 -34.505 -4.648 1.00 41.53 172 TYR A C 1
ATOM 1348 O O . TYR A 1 172 ? 44.161 -35.590 -4.659 1.00 41.53 172 TYR A O 1
ATOM 1356 N N . THR A 1 173 ? 43.979 -33.511 -5.451 1.00 48.84 173 THR A N 1
ATOM 1357 C CA . THR A 1 173 ? 45.049 -33.715 -6.448 1.00 48.84 173 THR A CA 1
ATOM 1358 C C . THR A 1 173 ? 46.457 -33.738 -5.840 1.00 48.84 173 THR A C 1
ATOM 1360 O O . THR A 1 173 ? 47.385 -34.234 -6.469 1.00 48.84 173 THR A O 1
ATOM 1363 N N . THR A 1 174 ? 46.629 -33.255 -4.605 1.00 49.00 174 THR A N 1
ATOM 1364 C CA . THR A 1 174 ? 47.948 -33.154 -3.951 1.00 49.00 174 THR A CA 1
ATOM 1365 C C . THR A 1 174 ? 48.380 -34.450 -3.253 1.00 49.00 174 THR A C 1
ATOM 1367 O O . THR A 1 174 ? 49.556 -34.610 -2.945 1.00 49.00 174 THR A O 1
ATOM 1370 N N . PHE A 1 175 ? 47.471 -35.409 -3.043 1.00 44.03 175 PHE A N 1
ATOM 1371 C CA . PHE A 1 175 ? 47.775 -36.665 -2.337 1.00 44.03 175 PHE A CA 1
ATOM 1372 C C . PHE A 1 175 ? 48.051 -37.866 -3.256 1.00 44.03 175 PHE A C 1
ATOM 1374 O O . PHE A 1 175 ? 48.450 -38.912 -2.757 1.00 44.03 175 PHE A O 1
ATOM 1381 N N . ILE A 1 176 ? 47.875 -37.740 -4.579 1.00 50.53 176 ILE A N 1
ATOM 1382 C CA . ILE A 1 176 ? 48.144 -38.837 -5.538 1.00 50.53 176 ILE A CA 1
ATOM 1383 C C . ILE A 1 176 ? 49.534 -38.716 -6.195 1.00 50.53 176 ILE A C 1
ATOM 1385 O O . ILE A 1 176 ? 49.965 -39.606 -6.918 1.00 50.53 176 ILE A O 1
ATOM 1389 N N . SER A 1 177 ? 50.293 -37.658 -5.907 1.00 42.72 177 SER A N 1
ATOM 1390 C CA . SER A 1 177 ? 51.628 -37.460 -6.497 1.00 42.72 177 SER A CA 1
ATOM 1391 C C . SER A 1 177 ? 52.770 -38.130 -5.720 1.00 42.72 177 SER A C 1
ATOM 1393 O O . SER A 1 177 ? 53.909 -38.096 -6.178 1.00 42.72 177 SER A O 1
ATOM 1395 N N . ASP A 1 178 ? 52.493 -38.746 -4.567 1.00 42.47 178 ASP A N 1
ATOM 1396 C CA . ASP A 1 178 ? 53.500 -39.401 -3.727 1.00 42.47 178 ASP A CA 1
ATOM 1397 C C . ASP A 1 178 ? 53.198 -40.902 -3.633 1.00 42.47 178 ASP A C 1
ATOM 1399 O O . ASP A 1 178 ? 52.487 -41.349 -2.741 1.00 42.47 178 ASP A O 1
ATOM 1403 N N . THR A 1 179 ? 53.613 -41.671 -4.646 1.00 43.78 179 THR 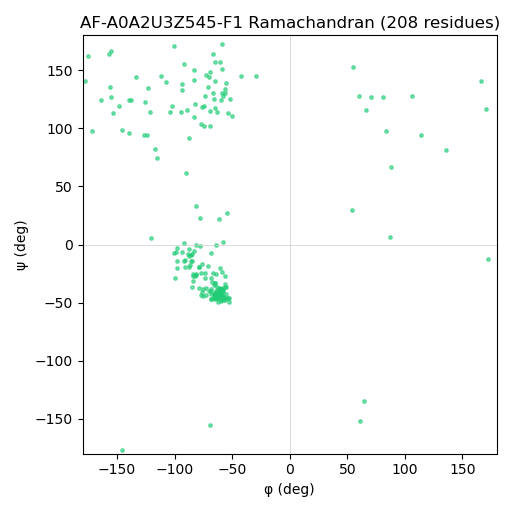A N 1
ATOM 1404 C CA . THR A 1 179 ? 54.087 -43.071 -4.548 1.00 43.78 179 THR A CA 1
ATOM 1405 C C . THR A 1 179 ? 54.259 -43.690 -5.943 1.00 43.78 179 THR A C 1
ATOM 1407 O O . THR A 1 179 ? 53.294 -43.921 -6.662 1.00 43.78 179 THR A O 1
ATOM 1410 N N . GLY A 1 180 ? 55.500 -44.051 -6.291 1.00 33.16 180 GLY A N 1
ATOM 1411 C CA . GLY A 1 180 ? 55.775 -45.121 -7.263 1.00 33.16 180 GLY A CA 1
ATOM 1412 C C . GLY A 1 180 ? 56.441 -44.710 -8.579 1.00 33.16 180 GLY A C 1
ATOM 1413 O O . GLY A 1 180 ? 55.781 -44.400 -9.562 1.00 33.16 180 GLY A O 1
ATOM 1414 N N . LYS A 1 181 ? 57.774 -44.811 -8.610 1.00 39.28 181 LYS A N 1
ATOM 1415 C CA . LYS A 1 181 ? 58.611 -44.901 -9.819 1.00 39.28 181 LYS A CA 1
ATOM 1416 C C . LYS A 1 181 ? 58.181 -46.065 -10.732 1.00 39.28 181 LYS A C 1
ATOM 1418 O O . LYS A 1 181 ? 57.999 -47.153 -10.201 1.00 39.28 181 LYS A O 1
ATOM 1423 N N . ILE A 1 182 ? 58.169 -45.851 -12.054 1.00 36.09 182 ILE A N 1
ATOM 1424 C CA . ILE A 1 182 ? 58.721 -46.713 -13.135 1.00 36.09 182 ILE A CA 1
ATOM 1425 C C . ILE A 1 182 ? 58.635 -45.919 -14.462 1.00 36.09 182 ILE A C 1
ATOM 1427 O O . ILE A 1 182 ? 57.548 -45.643 -14.946 1.00 36.09 182 ILE A O 1
ATOM 1431 N N . GLU A 1 183 ? 59.721 -45.279 -14.895 1.00 32.66 183 GLU A N 1
ATOM 1432 C CA . GLU A 1 183 ? 60.617 -45.662 -16.016 1.00 32.66 183 GLU A CA 1
ATOM 1433 C C . GLU A 1 183 ? 60.392 -44.735 -17.236 1.00 32.66 183 GLU A C 1
ATOM 1435 O O . GLU A 1 183 ? 59.246 -44.531 -17.640 1.00 32.66 183 GLU A O 1
ATOM 1440 N N . PRO A 1 184 ? 61.455 -44.129 -17.799 1.00 45.00 184 PRO A N 1
ATOM 1441 C CA . PRO A 1 184 ? 61.391 -43.294 -18.991 1.00 45.00 184 PRO A CA 1
ATOM 1442 C C . PRO A 1 184 ? 61.679 -44.144 -20.236 1.00 45.00 184 PRO A C 1
ATOM 1444 O O . PRO A 1 184 ? 62.676 -44.859 -20.257 1.00 45.00 184 PRO A O 1
ATOM 1447 N N . ASP A 1 185 ? 60.877 -44.024 -21.296 1.00 33.09 185 ASP A N 1
ATOM 1448 C CA . ASP A 1 185 ? 61.342 -44.439 -22.621 1.00 33.09 185 ASP A CA 1
ATOM 1449 C C . ASP A 1 185 ? 61.257 -43.299 -23.631 1.00 33.09 185 ASP A C 1
ATOM 1451 O O . ASP A 1 185 ? 60.328 -42.491 -23.682 1.00 33.09 185 ASP A O 1
ATOM 1455 N N . MET A 1 186 ? 62.359 -43.233 -24.352 1.00 40.16 186 MET A N 1
ATOM 1456 C CA . MET A 1 186 ? 62.930 -42.159 -25.122 1.00 40.16 186 MET A CA 1
ATOM 1457 C C . MET A 1 186 ? 62.639 -42.422 -26.595 1.00 40.16 186 MET A C 1
ATOM 1459 O O . MET A 1 186 ? 63.176 -43.368 -27.151 1.00 40.16 186 MET A O 1
ATOM 1463 N N . MET A 1 187 ? 61.910 -41.530 -27.261 1.00 39.69 187 MET A N 1
ATOM 1464 C CA . MET A 1 187 ? 62.131 -41.191 -28.675 1.00 39.69 187 MET A CA 1
ATOM 1465 C C . MET A 1 187 ? 61.609 -39.758 -28.869 1.00 39.69 187 MET A C 1
ATOM 1467 O O . MET A 1 187 ? 60.430 -39.503 -28.668 1.00 39.69 187 MET A O 1
ATOM 1471 N N . GLY A 1 188 ? 62.410 -38.733 -29.159 1.00 36.50 188 GLY A N 1
ATOM 1472 C CA . GLY A 1 188 ? 63.635 -38.733 -29.947 1.00 36.50 188 GLY A CA 1
ATOM 1473 C C . GLY A 1 188 ? 63.299 -38.532 -31.424 1.00 36.50 188 GLY A C 1
ATOM 1474 O O . GLY A 1 188 ? 63.483 -39.447 -32.212 1.00 36.50 188 GLY A O 1
ATOM 1475 N N . VAL A 1 189 ? 62.795 -37.350 -31.794 1.00 36.84 189 VAL A N 1
ATOM 1476 C CA . VAL A 1 189 ? 62.946 -36.804 -33.151 1.00 36.84 189 VAL A CA 1
ATOM 1477 C C . VAL A 1 189 ? 63.064 -35.283 -33.034 1.00 36.84 189 VAL A C 1
ATOM 1479 O O . VAL A 1 189 ? 62.101 -34.551 -32.826 1.00 36.84 189 VAL A O 1
ATOM 1482 N N . GLU A 1 190 ? 64.316 -34.844 -33.080 1.00 34.34 190 GLU A N 1
ATOM 1483 C CA . GLU A 1 190 ? 64.734 -33.464 -33.281 1.00 34.34 190 GLU A CA 1
ATOM 1484 C C . GLU A 1 190 ? 64.492 -33.101 -34.751 1.00 34.34 190 GLU A C 1
ATOM 1486 O O . GLU A 1 190 ? 64.979 -33.786 -35.652 1.00 34.34 190 GLU A O 1
ATOM 1491 N N . HIS A 1 191 ? 63.796 -31.998 -35.006 1.00 35.88 191 HIS A N 1
ATOM 1492 C CA . HIS A 1 191 ? 63.965 -31.257 -36.252 1.00 35.88 191 HIS A CA 1
ATOM 1493 C C . HIS A 1 191 ? 64.261 -29.801 -35.900 1.00 35.88 191 HIS A C 1
ATOM 1495 O O . HIS A 1 191 ? 63.367 -28.994 -35.652 1.00 35.88 191 HIS A O 1
ATOM 1501 N N . SER A 1 192 ? 65.556 -29.495 -35.853 1.00 33.84 192 SER A N 1
ATOM 1502 C CA . SER A 1 192 ? 66.089 -28.140 -35.898 1.00 33.84 192 SER A CA 1
ATOM 1503 C C . SER A 1 192 ? 65.903 -27.550 -37.297 1.00 33.84 192 SER A C 1
ATOM 1505 O O . SER A 1 192 ? 66.260 -28.194 -38.280 1.00 33.84 192 SER A O 1
ATOM 1507 N N . PHE A 1 193 ? 65.459 -26.298 -37.380 1.00 29.84 193 PHE A N 1
ATOM 1508 C CA . PHE A 1 193 ? 66.213 -25.252 -38.074 1.00 29.84 193 PHE A CA 1
ATOM 1509 C C . PHE A 1 193 ? 65.674 -23.875 -37.670 1.00 29.84 193 PHE A C 1
ATOM 1511 O O . PHE A 1 193 ? 64.486 -23.578 -37.772 1.00 29.84 193 PHE A O 1
ATOM 1518 N N . GLU A 1 194 ? 66.597 -23.066 -37.177 1.00 37.75 194 GLU A N 1
ATOM 1519 C CA . GLU A 1 194 ? 66.489 -21.656 -36.837 1.00 37.75 194 GLU A CA 1
ATOM 1520 C C . GLU A 1 194 ? 66.682 -20.823 -38.116 1.00 37.75 194 GLU A C 1
ATOM 1522 O O . GLU A 1 194 ? 67.536 -21.180 -38.920 1.00 37.75 194 GLU A O 1
ATOM 1527 N N . THR A 1 195 ? 65.952 -19.720 -38.325 1.00 30.30 195 THR A N 1
ATOM 1528 C CA . THR A 1 195 ? 66.532 -18.469 -38.868 1.00 30.30 195 THR A CA 1
ATOM 1529 C C . THR A 1 195 ? 65.529 -17.316 -38.982 1.00 30.30 195 THR A C 1
ATOM 1531 O O . THR A 1 195 ? 64.411 -17.466 -39.464 1.00 30.30 195 THR A O 1
ATOM 1534 N N . ALA A 1 196 ? 66.073 -16.143 -38.648 1.00 33.53 196 ALA A N 1
ATOM 1535 C CA . ALA A 1 196 ? 65.851 -14.829 -39.253 1.00 33.53 196 ALA A CA 1
ATOM 1536 C C . ALA A 1 196 ? 64.641 -13.981 -38.815 1.00 33.53 196 ALA A C 1
ATOM 1538 O O . ALA A 1 196 ? 63.536 -14.046 -39.346 1.00 33.53 196 ALA A O 1
ATOM 1539 N N . SER A 1 197 ? 64.977 -13.064 -37.907 1.00 43.06 197 SER A N 1
ATOM 1540 C CA . SER A 1 197 ? 64.522 -11.678 -37.799 1.00 43.06 197 SER A CA 1
ATOM 1541 C C . SER A 1 197 ? 64.147 -11.001 -39.127 1.00 43.06 197 SER A C 1
ATOM 1543 O O . SER A 1 197 ? 64.862 -11.143 -40.118 1.00 43.06 197 SER A O 1
ATOM 1545 N N . HIS A 1 198 ? 63.129 -10.136 -39.093 1.00 40.53 198 HIS A N 1
ATOM 1546 C CA . HIS A 1 198 ? 63.086 -8.939 -39.937 1.00 40.53 198 HIS A CA 1
ATOM 1547 C C . HIS A 1 198 ? 62.331 -7.803 -39.221 1.00 40.53 198 HIS A C 1
ATOM 1549 O O . HIS A 1 198 ? 61.162 -7.940 -38.863 1.00 40.53 198 HIS A O 1
ATOM 1555 N N . ASP A 1 199 ? 63.067 -6.715 -39.004 1.00 39.38 199 ASP A N 1
ATOM 1556 C CA . ASP A 1 199 ? 62.642 -5.338 -38.736 1.00 39.38 199 ASP A CA 1
ATOM 1557 C C . ASP A 1 199 ? 61.759 -4.729 -39.851 1.00 39.38 199 ASP A C 1
ATOM 1559 O O . ASP A 1 199 ? 61.627 -5.283 -40.939 1.00 39.38 199 ASP A O 1
ATOM 1563 N N . GLY A 1 200 ? 61.212 -3.533 -39.603 1.00 39.12 200 GLY A N 1
ATOM 1564 C CA . GLY A 1 200 ? 60.628 -2.647 -40.625 1.00 39.12 200 GLY A CA 1
ATOM 1565 C C . GLY A 1 200 ? 59.295 -2.053 -40.162 1.00 39.12 200 GLY A C 1
ATOM 1566 O O . GLY A 1 200 ? 58.256 -2.679 -40.324 1.00 39.12 200 GLY A O 1
ATOM 1567 N N . GLU A 1 201 ? 59.260 -0.990 -39.356 1.00 36.47 201 GLU A N 1
ATOM 1568 C CA . GLU A 1 201 ? 59.561 0.424 -39.664 1.00 36.47 201 GLU A CA 1
ATOM 1569 C C . GLU A 1 201 ? 58.393 1.194 -40.337 1.00 36.47 201 GLU A C 1
ATOM 1571 O O . GLU A 1 201 ? 57.876 0.807 -41.378 1.00 36.47 201 GLU A O 1
ATOM 1576 N N . ALA A 1 202 ? 58.074 2.330 -39.693 1.00 37.84 202 ALA A N 1
ATOM 1577 C CA . ALA A 1 202 ? 57.471 3.590 -40.160 1.00 37.84 202 ALA A CA 1
ATOM 1578 C C . ALA A 1 202 ? 55.987 3.694 -40.592 1.00 37.84 202 ALA A C 1
ATOM 1580 O O . ALA A 1 202 ? 55.501 3.037 -41.505 1.00 37.84 202 ALA A O 1
ATOM 1581 N N . GLY A 1 203 ? 55.311 4.673 -39.957 1.00 37.12 203 GLY A N 1
ATOM 1582 C CA . GLY A 1 203 ? 54.096 5.361 -40.442 1.00 37.12 203 GLY A CA 1
ATOM 1583 C C . GLY A 1 203 ? 54.370 6.268 -41.663 1.00 37.12 203 GLY A C 1
ATOM 1584 O O . GLY A 1 203 ? 55.364 6.017 -42.341 1.00 37.12 203 GLY A O 1
ATOM 1585 N N . PRO A 1 204 ? 53.580 7.333 -41.972 1.00 51.53 204 PRO A N 1
ATOM 1586 C CA . PRO A 1 204 ? 52.988 8.303 -41.024 1.00 51.53 204 PRO A CA 1
ATOM 1587 C C . PRO A 1 204 ? 51.579 8.867 -41.393 1.00 51.53 204 PRO A C 1
ATOM 1589 O O . PRO A 1 204 ? 51.027 8.508 -42.423 1.00 51.53 204 PRO A O 1
ATOM 1592 N N . SER A 1 205 ? 51.087 9.807 -40.550 1.00 42.91 205 SER A N 1
ATOM 1593 C CA . SER A 1 205 ? 50.264 11.023 -40.833 1.00 42.91 205 SER A CA 1
ATOM 1594 C C . SER A 1 205 ? 48.929 10.914 -41.608 1.00 42.91 205 SER A C 1
ATOM 1596 O O . SER A 1 205 ? 48.778 10.087 -42.485 1.00 42.91 205 SER A O 1
ATOM 1598 N N . ALA A 1 206 ? 47.907 11.764 -41.468 1.00 45.09 206 ALA A N 1
ATOM 1599 C CA . ALA A 1 206 ? 47.562 12.924 -40.643 1.00 45.09 206 ALA A CA 1
ATOM 1600 C C . ALA A 1 206 ? 46.091 13.313 -40.989 1.00 45.09 206 ALA A C 1
ATOM 1602 O O . ALA A 1 206 ? 45.604 12.933 -42.048 1.00 45.09 206 ALA A O 1
ATOM 1603 N N . GLU A 1 207 ? 45.447 14.092 -40.106 1.00 43.44 207 GLU A N 1
ATOM 1604 C CA . GLU A 1 207 ? 44.400 15.114 -40.364 1.00 43.44 207 GLU A CA 1
ATOM 1605 C C . GLU A 1 207 ? 43.051 14.755 -41.038 1.00 43.44 207 GLU A C 1
ATOM 1607 O O . GLU A 1 207 ? 42.990 14.281 -42.164 1.00 43.44 207 GLU A O 1
ATOM 1612 N N . ALA A 1 208 ? 41.931 15.138 -40.400 1.00 38.97 208 ALA A N 1
ATOM 1613 C CA . ALA A 1 208 ? 41.155 16.336 -40.780 1.00 38.97 208 ALA A CA 1
ATOM 1614 C C . ALA A 1 208 ? 39.749 16.373 -40.141 1.00 38.97 208 ALA A C 1
ATOM 1616 O O . ALA A 1 208 ? 39.050 15.369 -40.031 1.00 38.97 208 ALA A O 1
ATOM 1617 N N . LEU A 1 209 ? 39.379 17.592 -39.739 1.00 41.97 209 LEU A N 1
ATOM 1618 C CA . LEU A 1 209 ? 38.063 18.084 -39.331 1.00 41.97 209 LEU A CA 1
ATOM 1619 C C . LEU A 1 209 ? 36.894 17.602 -40.213 1.00 41.97 209 LEU A C 1
ATOM 1621 O O . LEU A 1 209 ? 36.997 17.658 -41.436 1.00 41.97 209 LEU A O 1
ATOM 1625 N N . GLN A 1 210 ? 35.735 17.376 -39.582 1.00 48.16 210 GLN A N 1
ATOM 1626 C CA . GLN A 1 210 ? 34.500 18.140 -39.837 1.00 48.16 210 GLN A CA 1
ATOM 1627 C C . GLN A 1 210 ? 33.494 17.966 -38.696 1.00 48.16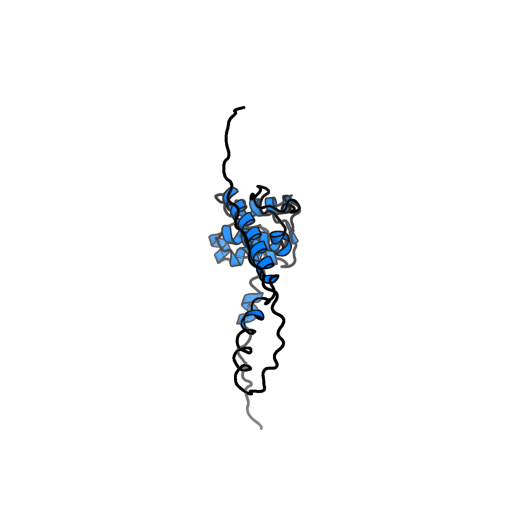 210 GLN A C 1
ATOM 1629 O O . GLN A 1 210 ? 33.397 16.841 -38.158 1.00 48.16 210 GLN A O 1
#

Foldseek 3Di:
DDDDDDDDDDPPDPVVVVVVVCLQAADPVLCVVQPPLADPNRHGGDDQQDWDDLDPPLPRTDGSSQLSVLCVVCRLPLLSSLLSLCCRVAPLVLLQQEQLDPDDPVPDDVPRHHDDPSSLVSSVVSSCSSPVPCDPVNSSVSSNVSSVVSNVVVVVVPPPVPVVVVVVVVPPVVPVPPDDDDDDDDDDDDDDDDDDDDDDDDDDDDDDDD

Radius of gyration: 34.37 Å; Cα contacts (8 Å, |Δi|>4): 171; chains: 1; bounding box: 82×65×92 Å

Sequence (210 aa):
KVEALPEQVAPESRNRIRVRQDLASLPAELINQIGNRCHPKLYDEGDPSEKLELVTGTNVYITRAQLMNCHVSAGTRHKVLLRRLLASFFDRNTLANSCGTGIRSSSNNPSRKPLDSRVLHAVKYYCQNFAPNFKESEMNAIAADMCTNARRVVRKSWIPKLKVLMAEGDAYTTFISDTGKIEPD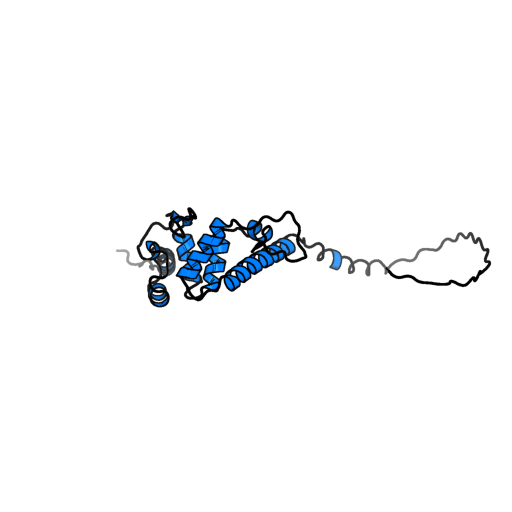MMGVEHSFETASHDGEAGPSAEALQ

Secondary structure (DSSP, 8-state):
------------SHHHHHHHHTTSS--HHHHHHHTT-S-GGGTS---TT-EEESSTTS--EEEHHHHHHHHHHHTT-HHHHHHHHHHHHS-HHHHHHSBSSSS--SS--TTPPBP-HHHHHHHHHHHHHH-TT--HHHHHHHHHHHHHHHHHHHHHHHS-SHHHHTSSSTTTTTSSSSS-------------------------------